Protein 1QB2 (pdb70)

GO terms:
  GO:0005737 cytoplasm (C, IDA)
  GO:0008312 7S RNA binding (F, IDA)
  GO:0043021 ribonucleoprotein complex binding (F, IDA)
  GO:0006614 SRP-dependent cotranslational protein targeting to membrane (P, IC)
  GO:0003924 GTPase activity (F, IMP)
  GO:0030851 granulocyte differentiation (P, IMP)
  GO:0005515 protein binding (F, IPI)
  GO:0005829 cytosol (C, TAS)
  GO:0005525 GTP binding (F, IDA)
  GO:0005634 nucleus (C, IDA)
  GO:0003924 GTPase activity (F, IDA)
  GO:0030942 endoplasmic reticulum signal peptide binding (F, IDA)
  GO:0005786 signal recognition particle, endoplasmic reticulum targeting (C, IDA)
  GO:0019003 GDP binding (F, IDA)
  GO:0005737 cytoplasm (C, EXP)
  GO:0005783 endoplasmic reticulum (C, EXP)
  GO:0016607 nuclear speck (C, EXP)
  GO:0003723 RNA binding (F, HDA)
  GO:0045047 protein targeting to ER (P, IMP)

B-factor: mean 46.86, std 16.89, range [9.0, 100.0]

Nearest PDB structures (foldseek):
  1qb2-assembly1_B  TM=9.469E-01  e=2.884E-14  Homo sapiens
  1mfq-assembly1_C  TM=8.448E-01  e=6.958E-12  Homo sapiens
  1ry1-assembly1_W  TM=6.651E-01  e=7.359E-12  Canis lupus familiaris
  3jan-assembly1_z  TM=6.331E-01  e=1.892E-10  Oryctolagus cuniculus
  2j37-assembly1_W  TM=6.684E-01  e=2.503E-10  Canis sp.

Structure (mmCIF, N/CA/C/O backbone):
data_1QB2
#
_entry.id   1QB2
#
_cell.length_a   28.91
_cell.length_b   61.34
_cell.length_c   129.22
_cell.angle_alpha   90
_cell.angle_beta   90
_cell.angle_gamma   90
#
_symmetry.space_group_name_H-M   'P 21 21 21'
#
loop_
_entity.id
_entity.type
_entity.pdbx_description
1 polymer 'HUMAN SIGNAL RECOGNITION PARTICLE 54 KD PROTEIN'
2 water water
#
loop_
_atom_site.group_PDB
_atom_site.id
_atom_site.type_symbol
_atom_site.label_atom_id
_atom_site.label_alt_id
_atom_site.label_comp_id
_atom_site.label_asym_id
_atom_site.label_entity_id
_atom_site.label_seq_id
_atom_site.pdbx_PDB_ins_code
_atom_site.Cartn_x
_atom_site.Cartn_y
_atom_site.Cartn_z
_atom_site.occupancy
_atom_site.B_iso_or_equiv
_atom_site.auth_seq_id
_atom_site.auth_comp_id
_atom_site.auth_asym_id
_atom_site.auth_atom_id
_atom_site.pdbx_PDB_model_num
ATOM 1 N N . GLN A 1 1 ? 4.430 42.679 52.807 1.00 68.99 326 GLN A N 1
ATOM 2 C CA . GLN A 1 1 ? 4.440 41.501 53.722 1.00 71.19 326 GLN A CA 1
ATOM 3 C C . GLN A 1 1 ? 4.435 40.182 52.956 1.00 64.81 326 GLN A C 1
ATOM 4 O O . GLN A 1 1 ? 3.484 39.887 52.229 1.00 63.59 326 GLN A O 1
ATOM 10 N N . PHE A 1 2 ? 5.485 39.385 53.153 1.00 60.49 327 PHE A N 1
ATOM 11 C CA . PHE A 1 2 ? 5.636 38.089 52.487 1.00 54.08 327 PHE A CA 1
ATOM 12 C C . PHE A 1 2 ? 5.456 36.933 53.479 1.00 50.05 327 PHE A C 1
ATOM 13 O O . PHE A 1 2 ? 6.343 36.645 54.279 1.00 49.09 327 PHE A O 1
ATOM 21 N N . THR A 1 3 ? 4.308 36.267 53.408 1.00 46.57 328 THR A N 1
ATOM 22 C CA . THR A 1 3 ? 4.005 35.150 54.299 1.00 39.66 328 THR A CA 1
ATOM 23 C C . THR A 1 3 ? 4.520 33.825 53.736 1.00 39.29 328 THR A C 1
ATOM 24 O O . THR A 1 3 ? 5.131 33.790 52.662 1.00 37.32 328 THR A O 1
ATOM 28 N N . LEU A 1 4 ? 4.307 32.740 54.478 1.00 32.50 329 LEU A N 1
ATOM 29 C CA . LEU A 1 4 ? 4.748 31.422 54.033 1.00 32.70 329 LEU A CA 1
ATOM 30 C C . LEU A 1 4 ? 3.781 30.877 52.991 1.00 33.72 329 LEU A C 1
ATOM 31 O O . LEU A 1 4 ? 4.155 30.031 52.177 1.00 36.21 329 LEU A O 1
ATOM 36 N N . ARG A 1 5 ? 2.531 31.337 53.047 1.00 32.45 330 ARG A N 1
ATOM 37 C CA . ARG A 1 5 ? 1.520 30.927 52.081 1.00 36.15 330 ARG A CA 1
ATOM 38 C C . ARG A 1 5 ? 1.862 31.638 50.768 1.00 36.04 330 ARG A C 1
ATOM 39 O O . ARG A 1 5 ? 1.716 31.069 49.689 1.00 36.38 330 ARG A O 1
ATOM 47 N N . ASP A 1 6 ? 2.339 32.877 50.882 1.00 34.13 331 ASP A N 1
ATOM 48 C CA . ASP A 1 6 ? 2.753 33.671 49.732 1.00 36.87 331 ASP A CA 1
ATOM 49 C C . ASP A 1 6 ? 3.906 32.975 49.025 1.00 39.22 331 ASP A C 1
ATOM 50 O O . ASP A 1 6 ? 3.988 32.998 47.794 1.00 45.00 331 ASP A O 1
ATOM 55 N N . MET A 1 7 ? 4.823 32.411 49.808 1.00 33.26 332 MET A N 1
ATOM 56 C CA . MET A 1 7 ? 5.950 31.702 49.241 1.00 30.93 332 MET A CA 1
ATOM 57 C C . MET A 1 7 ? 5.448 30.418 48.596 1.00 35.48 332 MET A C 1
ATOM 58 O O . MET A 1 7 ? 5.937 30.014 47.543 1.00 38.76 332 MET A O 1
ATOM 63 N N . TYR A 1 8 ? 4.449 29.795 49.216 1.00 35.62 333 TYR A N 1
ATOM 64 C CA . TYR A 1 8 ? 3.867 28.553 48.702 1.00 34.12 333 TYR A CA 1
ATOM 65 C C . TYR A 1 8 ? 3.288 28.802 47.308 1.00 35.90 333 TYR A C 1
ATOM 66 O O . TYR A 1 8 ? 3.509 28.016 46.381 1.00 30.24 333 TYR A O 1
ATOM 75 N N . GLU A 1 9 ? 2.554 29.907 47.188 1.00 32.22 334 GLU A N 1
ATOM 76 C CA . GLU A 1 9 ? 1.902 30.311 45.947 1.00 38.09 334 GLU A CA 1
ATOM 77 C C . GLU A 1 9 ? 2.878 30.657 44.829 1.00 38.38 334 GLU A C 1
ATOM 78 O O . GLU A 1 9 ? 2.661 30.278 43.679 1.00 36.45 334 GLU A O 1
ATOM 84 N N . GLN A 1 10 ? 3.954 31.362 45.168 1.00 38.62 335 GLN A N 1
ATOM 85 C CA . GLN A 1 10 ? 4.968 31.711 44.185 1.00 37.43 335 GLN A CA 1
ATOM 86 C C . GLN A 1 10 ? 5.597 30.431 43.648 1.00 39.13 335 GLN A C 1
ATOM 87 O O . GLN A 1 10 ? 5.891 30.329 42.454 1.00 42.24 335 GLN A O 1
ATOM 93 N N . PHE A 1 11 ? 5.780 29.447 44.527 1.00 35.01 336 PHE A N 1
ATOM 94 C CA . PHE A 1 11 ? 6.355 28.171 44.116 1.00 34.68 336 PHE A CA 1
ATOM 95 C C . PHE A 1 11 ? 5.425 27.452 43.138 1.00 38.42 336 PHE A C 1
ATOM 96 O O . PHE A 1 11 ? 5.891 26.773 42.223 1.00 40.90 336 PHE A O 1
ATOM 104 N N . GLN A 1 12 ? 4.116 27.604 43.326 1.00 37.11 337 GLN A N 1
ATOM 105 C CA . GLN A 1 12 ? 3.151 26.967 42.436 1.00 37.91 337 GLN A CA 1
ATOM 106 C C . GLN A 1 12 ? 3.233 27.576 41.046 1.00 36.97 337 GLN A C 1
ATOM 107 O O . GLN A 1 12 ? 3.267 26.848 40.058 1.00 36.61 337 GLN A O 1
ATOM 113 N N . ASN A 1 13 ? 3.293 28.906 40.988 1.00 33.98 338 ASN A N 1
ATOM 114 C CA . ASN A 1 13 ? 3.375 29.647 39.728 1.00 36.73 338 ASN A CA 1
ATOM 115 C C . ASN A 1 13 ? 4.663 29.385 38.965 1.00 39.64 338 ASN A C 1
ATOM 116 O O . ASN A 1 13 ? 4.663 29.344 37.735 1.00 41.77 338 ASN A O 1
ATOM 121 N N . ILE A 1 14 ? 5.759 29.220 39.696 1.00 37.30 339 ILE A N 1
ATOM 122 C CA . ILE A 1 14 ? 7.052 28.948 39.084 1.00 34.93 339 ILE A CA 1
ATOM 123 C C . ILE A 1 14 ? 7.098 27.534 38.485 1.00 38.60 339 ILE A C 1
ATOM 124 O O . ILE A 1 14 ? 7.637 27.334 37.395 1.00 39.44 339 ILE A O 1
ATOM 129 N N . MET A 1 15 ? 6.506 26.566 39.179 1.00 34.55 340 MET A N 1
ATOM 130 C CA . MET A 1 15 ? 6.473 25.187 38.697 1.00 39.52 340 MET A CA 1
ATOM 131 C C . MET A 1 15 ? 5.589 25.080 37.464 1.00 40.94 340 MET A C 1
ATOM 132 O O . MET A 1 15 ? 5.922 24.383 36.508 1.00 42.19 340 MET A O 1
ATOM 137 N N . LYS A 1 16 ? 4.455 25.776 37.513 1.00 45.82 341 LYS A N 1
ATOM 138 C CA . LYS A 1 16 ? 3.465 25.795 36.437 1.00 48.14 341 LYS A CA 1
ATOM 139 C C . LYS A 1 16 ? 4.046 26.294 35.112 1.00 47.26 341 LYS A C 1
ATOM 140 O O . LYS A 1 16 ? 3.824 25.690 34.063 1.00 50.69 341 LYS A O 1
ATOM 146 N N . MET A 1 17 ? 4.801 27.388 35.175 1.00 43.94 342 MET A N 1
ATOM 147 C CA . MET A 1 17 ? 5.409 27.977 33.988 1.00 43.85 342 MET A CA 1
ATOM 148 C C . MET A 1 17 ? 6.686 27.268 33.548 1.00 45.60 342 MET A C 1
ATOM 149 O O . MET A 1 17 ? 7.309 27.650 32.558 1.00 45.86 342 MET A O 1
ATOM 154 N N . GLY A 1 18 ? 7.057 26.220 34.279 1.00 47.24 343 GLY A N 1
ATOM 155 C CA . GLY A 1 18 ? 8.251 25.458 33.956 1.00 46.22 343 GLY A CA 1
ATOM 156 C C . GLY A 1 18 ? 8.238 24.811 32.578 1.00 48.90 343 GLY A C 1
ATOM 157 O O . GLY A 1 18 ? 9.130 25.096 31.776 1.00 48.37 343 GLY A O 1
ATOM 158 N N . PRO A 1 19 ? 7.250 23.941 32.270 1.00 48.60 344 PRO A N 1
ATOM 159 C CA . PRO A 1 19 ? 7.139 23.260 30.972 1.00 48.66 344 PRO A CA 1
ATOM 160 C C . PRO A 1 19 ? 7.184 24.268 29.823 1.00 49.74 344 PRO A C 1
ATOM 161 O O . PRO A 1 19 ? 7.920 24.098 28.849 1.00 51.40 344 PRO A O 1
ATOM 165 N N . PHE A 1 20 ? 6.404 25.331 29.980 1.00 46.57 345 PHE A N 1
ATOM 166 C CA . PHE A 1 20 ? 6.315 26.402 29.008 1.00 43.23 345 PHE A CA 1
ATOM 167 C C . PHE A 1 20 ? 7.677 27.044 28.760 1.00 44.51 345 PHE A C 1
ATOM 168 O O . PHE A 1 20 ? 8.107 27.178 27.616 1.00 44.43 345 PHE A O 1
ATOM 176 N N . SER A 1 21 ? 8.350 27.441 29.836 1.00 39.53 346 SER A N 1
ATOM 177 C CA . SER A 1 21 ? 9.662 28.073 29.732 1.00 46.64 346 SER A CA 1
ATOM 178 C C . SER A 1 21 ? 10.692 27.164 29.076 1.00 46.87 346 SER A C 1
ATOM 179 O O . SER A 1 21 ? 11.608 27.642 28.404 1.00 48.57 346 SER A O 1
ATOM 182 N N . GLN A 1 22 ? 10.548 25.858 29.286 1.00 45.95 347 GLN A N 1
ATOM 183 C CA . GLN A 1 22 ? 11.485 24.893 28.722 1.00 51.30 347 GLN A CA 1
ATOM 184 C C . GLN A 1 22 ? 11.329 24.820 27.206 1.00 52.44 347 GLN A C 1
ATOM 185 O O . GLN A 1 22 ? 12.321 24.753 26.473 1.00 54.89 347 GLN A O 1
ATOM 191 N N . ILE A 1 23 ? 10.081 24.875 26.744 1.00 48.42 348 ILE A N 1
ATOM 192 C CA . ILE A 1 23 ? 9.789 24.839 25.319 1.00 45.28 348 ILE A CA 1
ATOM 193 C C . ILE A 1 23 ? 10.399 26.058 24.625 1.00 44.29 348 ILE A C 1
ATOM 194 O O . ILE A 1 23 ? 11.079 25.923 23.611 1.00 47.07 348 ILE A O 1
ATOM 199 N N . LEU A 1 24 ? 10.180 27.236 25.203 1.00 41.33 349 LEU A N 1
ATOM 200 C CA . LEU A 1 24 ? 10.693 28.485 24.650 1.00 43.25 349 LEU A CA 1
ATOM 201 C C . LEU A 1 24 ? 12.186 28.465 24.383 1.00 47.75 349 LEU A C 1
ATOM 202 O O . LEU A 1 24 ? 12.644 29.001 23.376 1.00 51.37 349 LEU A O 1
ATOM 207 N N . GLY A 1 25 ? 12.942 27.872 25.303 1.00 49.63 350 GLY A N 1
ATOM 208 C CA . GLY A 1 25 ? 14.382 27.798 25.149 1.00 49.09 350 GLY A CA 1
ATOM 209 C C . GLY A 1 25 ? 14.794 26.939 23.970 1.00 51.31 350 GLY A C 1
ATOM 210 O O . GLY A 1 25 ? 15.877 27.128 23.419 1.00 52.00 350 GLY A O 1
ATOM 211 N N . MET A 1 26 ? 13.933 25.991 23.594 1.00 53.25 351 MET A N 1
ATOM 212 C CA . MET A 1 26 ? 14.185 25.087 22.466 1.00 54.42 351 MET A CA 1
ATOM 213 C C . MET A 1 26 ? 14.003 25.777 21.107 1.00 53.41 351 MET A C 1
ATOM 214 O O . MET A 1 26 ? 14.590 25.366 20.100 1.00 53.07 351 MET A O 1
ATOM 219 N N . ILE A 1 27 ? 13.197 26.835 21.105 1.00 52.65 352 ILE A N 1
ATOM 220 C CA . ILE A 1 27 ? 12.904 27.608 19.904 1.00 49.89 352 ILE A CA 1
ATOM 221 C C . ILE A 1 27 ? 13.963 28.675 19.648 1.00 49.64 352 ILE A C 1
ATOM 222 O O . ILE A 1 27 ? 14.358 29.413 20.558 1.00 43.27 352 ILE A O 1
ATOM 227 N N . PRO A 1 28 ? 14.444 28.758 18.396 1.00 53.32 353 PRO A N 1
ATOM 228 C CA . PRO A 1 28 ? 15.461 29.724 17.968 1.00 55.90 353 PRO A CA 1
ATOM 229 C C . PRO A 1 28 ? 15.063 31.184 18.236 1.00 57.07 353 PRO A C 1
ATOM 230 O O . PRO A 1 28 ? 13.882 31.545 18.162 1.00 53.77 353 PRO A O 1
ATOM 234 N N . GLY A 1 29 ? 16.059 32.002 18.576 1.00 57.80 354 GLY A N 1
ATOM 235 C CA . GLY A 1 29 ? 15.826 33.412 18.845 1.00 58.20 354 GLY A CA 1
ATOM 236 C C . GLY A 1 29 ? 15.355 33.755 20.249 1.00 61.05 354 GLY A C 1
ATOM 237 O O . GLY A 1 29 ? 15.118 34.925 20.552 1.00 59.30 354 GLY A O 1
ATOM 238 N N . PHE A 1 30 ? 15.225 32.746 21.108 1.00 62.84 355 PHE A N 1
ATOM 239 C CA . PHE A 1 30 ? 14.771 32.967 22.477 1.00 62.37 355 PHE A CA 1
ATOM 240 C C . PHE A 1 30 ? 15.868 32.963 23.531 1.00 65.95 355 PHE A C 1
ATOM 241 O O . PHE A 1 30 ? 15.757 33.632 24.563 1.00 69.16 355 PHE A O 1
ATOM 249 N N . GLY A 1 31 ? 16.939 32.233 23.256 1.00 64.39 356 GLY A N 1
ATOM 250 C CA . GLY A 1 31 ? 18.024 32.146 24.206 1.00 63.88 356 GLY A CA 1
ATOM 251 C C . GLY A 1 31 ? 18.082 30.719 24.697 1.00 66.31 356 GLY A C 1
ATOM 252 O O . GLY A 1 31 ? 17.057 30.122 25.036 1.00 66.05 356 GLY A O 1
ATOM 253 N N . THR A 1 32 ? 19.286 30.161 24.686 1.00 70.32 357 THR A N 1
ATOM 254 C CA . THR A 1 32 ? 19.526 28.789 25.120 1.00 72.33 357 THR A CA 1
ATOM 255 C C . THR A 1 32 ? 19.217 28.615 26.609 1.00 72.14 357 THR A C 1
ATOM 256 O O . THR A 1 32 ? 18.708 27.576 27.037 1.00 70.14 357 THR A O 1
ATOM 260 N N . ASP A 1 33 ? 19.526 29.654 27.382 1.00 72.74 358 ASP A N 1
ATOM 261 C CA . ASP A 1 33 ? 19.300 29.671 28.822 1.00 68.71 358 ASP A CA 1
ATOM 262 C C . ASP A 1 33 ? 18.119 30.571 29.162 1.00 64.03 358 ASP A C 1
ATOM 263 O O . ASP A 1 33 ? 18.169 31.332 30.128 1.00 64.91 358 ASP A O 1
ATOM 268 N N . PHE A 1 34 ? 17.060 30.495 28.362 1.00 58.78 359 PHE A N 1
ATOM 269 C CA . PHE A 1 34 ? 15.884 31.319 28.599 1.00 54.42 359 PHE A CA 1
ATOM 270 C C . PHE A 1 34 ? 15.255 31.086 29.979 1.00 54.20 359 PHE A C 1
ATOM 271 O O . PHE A 1 34 ? 14.894 29.958 30.336 1.00 50.50 359 PHE A O 1
ATOM 279 N N . MET A 1 35 ? 15.127 32.178 30.730 1.00 55.21 360 MET A N 1
ATOM 280 C CA . MET A 1 35 ? 14.549 32.189 32.075 1.00 57.56 360 MET A CA 1
ATOM 281 C C . MET A 1 35 ? 15.269 31.340 33.106 1.00 56.62 360 MET A C 1
ATOM 282 O O . MET A 1 35 ? 14.670 30.909 34.091 1.00 62.27 360 MET A O 1
ATOM 287 N N . SER A 1 36 ? 16.555 31.103 32.877 1.00 57.60 361 SER A N 1
ATOM 288 C CA . SER A 1 36 ? 17.356 30.317 33.802 1.00 56.53 361 SER A CA 1
ATOM 289 C C . SER A 1 36 ? 18.138 31.280 34.687 1.00 53.57 361 SER A C 1
ATOM 290 O O . SER A 1 36 ? 18.216 32.476 34.391 1.00 49.19 361 SER A O 1
ATOM 293 N N . LYS A 1 37 ? 18.715 30.748 35.762 1.00 54.36 362 LYS A N 1
ATOM 294 C CA . LYS A 1 37 ? 19.486 31.536 36.724 1.00 58.54 362 LYS A CA 1
ATOM 295 C C . LYS A 1 37 ? 20.467 32.486 36.040 1.00 56.06 362 LYS A C 1
ATOM 296 O O . LYS A 1 37 ? 21.225 32.089 35.147 1.00 47.20 362 LYS A O 1
ATOM 302 N N . GLY A 1 38 ? 20.395 33.756 36.434 1.00 55.45 363 GLY A N 1
ATOM 303 C CA . GLY A 1 38 ? 21.255 34.771 35.858 1.00 59.90 363 GLY A CA 1
ATOM 304 C C . GLY A 1 38 ? 20.632 35.416 34.634 1.00 65.16 363 GLY A C 1
ATOM 305 O O . GLY A 1 38 ? 20.821 36.611 34.404 1.00 67.22 363 GLY A O 1
ATOM 306 N N . ASN A 1 39 ? 19.876 34.633 33.859 1.00 63.64 364 ASN A N 1
ATOM 307 C CA . ASN A 1 39 ? 19.230 35.125 32.642 1.00 61.30 364 ASN A CA 1
ATOM 308 C C . ASN A 1 39 ? 17.772 35.537 32.760 1.00 59.86 364 ASN A C 1
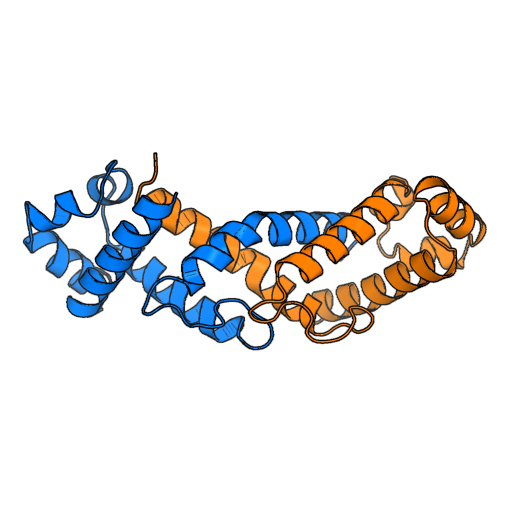ATOM 309 O O . ASN A 1 39 ? 17.076 35.629 31.752 1.00 61.50 364 ASN A O 1
ATOM 314 N N . GLU A 1 40 ? 17.315 35.830 33.971 1.00 58.57 365 GLU A N 1
ATOM 315 C CA . GLU A 1 40 ? 15.925 36.224 34.150 1.00 59.27 365 GLU A CA 1
ATOM 316 C C . GLU A 1 40 ? 15.587 37.587 33.547 1.00 59.12 365 GLU A C 1
ATOM 317 O O . GLU A 1 40 ? 14.584 37.718 32.846 1.00 57.05 365 GLU A O 1
ATOM 323 N N . GLN A 1 41 ? 16.442 38.583 33.778 1.00 56.54 366 GLN A N 1
ATOM 324 C CA . GLN A 1 41 ? 16.192 39.937 33.283 1.00 56.13 366 GLN A CA 1
ATOM 325 C C . GLN A 1 41 ? 16.154 40.083 31.765 1.00 54.14 366 GLN A C 1
ATOM 326 O O . GLN A 1 41 ? 15.202 40.632 31.215 1.00 52.37 366 GLN A O 1
ATOM 332 N N . GLU A 1 42 ? 17.194 39.594 31.098 1.00 51.66 367 GLU A N 1
ATOM 333 C CA . GLU A 1 42 ? 17.287 39.639 29.641 1.00 47.80 367 GLU A CA 1
ATOM 334 C C . GLU A 1 42 ? 16.111 38.906 29.005 1.00 42.36 367 GLU A C 1
ATOM 335 O O . GLU A 1 42 ? 15.532 39.377 28.035 1.00 39.40 367 GLU A O 1
ATOM 341 N N . SER A 1 43 ? 15.748 37.762 29.574 1.00 41.31 368 SER A N 1
ATOM 342 C CA . SER A 1 43 ? 14.627 36.979 29.069 1.00 40.92 368 SER A CA 1
ATOM 343 C C . SER A 1 43 ? 13.308 37.750 29.159 1.00 42.76 368 SER A C 1
ATOM 344 O O . SER A 1 43 ? 12.412 37.539 28.343 1.00 42.50 368 SER A O 1
ATOM 347 N N . MET A 1 44 ? 13.187 38.636 30.147 1.00 43.44 369 MET A N 1
ATOM 348 C CA . MET A 1 44 ? 11.969 39.429 30.311 1.00 43.44 369 MET A CA 1
ATOM 349 C C . MET A 1 44 ? 11.901 40.569 29.296 1.00 41.08 369 MET A C 1
ATOM 350 O O . MET A 1 44 ? 10.824 40.891 28.790 1.00 38.60 369 MET A O 1
ATOM 355 N N . ALA A 1 45 ? 13.049 41.170 28.991 1.00 39.40 370 ALA A N 1
ATOM 356 C CA . ALA A 1 45 ? 13.116 42.253 28.010 1.00 37.50 370 ALA A CA 1
ATOM 357 C C . ALA A 1 45 ? 12.666 41.691 26.660 1.00 35.85 370 ALA A C 1
ATOM 358 O O . ALA A 1 45 ? 11.924 42.339 25.921 1.00 34.63 370 ALA A O 1
ATOM 360 N N . ARG A 1 46 ? 13.103 40.462 26.384 1.00 38.57 371 ARG A N 1
ATOM 361 C CA . ARG A 1 46 ? 12.773 39.721 25.166 1.00 41.78 371 ARG A CA 1
ATOM 362 C C . ARG A 1 46 ? 11.255 39.663 25.025 1.00 41.64 371 ARG A C 1
ATOM 363 O O . ARG A 1 46 ? 10.686 40.177 24.053 1.00 43.35 371 ARG A O 1
ATOM 371 N N . LEU A 1 47 ? 10.616 39.060 26.028 1.00 36.73 372 LEU A N 1
ATOM 372 C CA . LEU A 1 47 ? 9.168 38.892 26.070 1.00 29.05 372 LEU A CA 1
ATOM 373 C C . LEU A 1 47 ? 8.419 40.206 26.004 1.00 28.12 372 LEU A C 1
ATOM 374 O O . LEU A 1 47 ? 7.382 40.292 25.356 1.00 30.13 372 LEU A O 1
ATOM 379 N N . LYS A 1 48 ? 8.948 41.231 26.666 1.00 26.39 373 LYS A N 1
ATOM 380 C CA . LYS A 1 48 ? 8.294 42.528 26.662 1.00 29.68 373 LYS A CA 1
ATOM 381 C C . LYS A 1 48 ? 8.236 43.106 25.243 1.00 32.82 373 LYS A C 1
ATOM 382 O O . LYS A 1 48 ? 7.250 43.739 24.866 1.00 29.43 373 LYS A O 1
ATOM 388 N N . LYS A 1 49 ? 9.307 42.895 24.475 1.00 36.58 374 LYS A N 1
ATOM 389 C CA . LYS A 1 49 ? 9.381 43.383 23.105 1.00 35.31 374 LYS A CA 1
ATOM 390 C C . LYS A 1 49 ? 8.351 42.654 22.258 1.00 29.64 374 LYS A C 1
ATOM 391 O O . LYS A 1 49 ? 7.657 43.273 21.454 1.00 36.79 374 LYS A O 1
ATOM 397 N N . LEU A 1 50 ? 8.238 41.343 22.455 1.00 21.57 375 LEU A N 1
ATOM 398 C CA . LEU A 1 50 ? 7.264 40.550 21.718 1.00 21.99 375 LEU A CA 1
ATOM 399 C C . LEU A 1 50 ? 5.829 40.926 22.084 1.00 26.91 375 LEU A C 1
ATOM 400 O O . LEU A 1 50 ? 4.940 40.845 21.247 1.00 24.83 375 LEU A O 1
ATOM 405 N N . MET A 1 51 ? 5.610 41.340 23.333 1.00 26.05 376 MET A N 1
ATOM 406 C CA . MET A 1 51 ? 4.278 41.724 23.798 1.00 24.06 376 MET A CA 1
ATOM 407 C C . MET A 1 51 ? 3.868 43.064 23.219 1.00 17.66 376 MET A C 1
ATOM 408 O O . MET A 1 51 ? 2.702 43.270 22.894 1.00 19.32 376 MET A O 1
ATOM 413 N N . THR A 1 52 ? 4.819 43.987 23.110 1.00 17.73 377 THR A N 1
ATOM 414 C CA . THR A 1 52 ? 4.523 45.298 22.540 1.00 29.20 377 THR A CA 1
ATOM 415 C C . THR A 1 52 ? 4.169 45.143 21.053 1.00 30.12 377 THR A C 1
ATOM 416 O O . THR A 1 52 ? 3.409 45.934 20.505 1.00 34.44 377 THR A O 1
ATOM 420 N N . ILE A 1 53 ? 4.742 44.133 20.405 1.00 26.39 378 ILE A N 1
ATOM 421 C CA . ILE A 1 53 ? 4.445 43.860 19.006 1.00 27.52 378 ILE A CA 1
ATOM 422 C C . ILE A 1 53 ? 3.012 43.318 18.957 1.00 26.43 378 ILE A C 1
ATOM 423 O O . ILE A 1 53 ? 2.168 43.831 18.217 1.00 26.12 378 ILE A O 1
ATOM 428 N N . MET A 1 54 ? 2.726 42.321 19.794 1.00 24.96 379 MET A N 1
ATOM 429 C CA . MET A 1 54 ? 1.398 41.713 19.860 1.00 22.62 379 MET A CA 1
ATOM 430 C C . MET A 1 54 ? 0.310 42.710 20.281 1.00 21.35 379 MET A C 1
ATOM 431 O O . MET A 1 54 ? -0.874 42.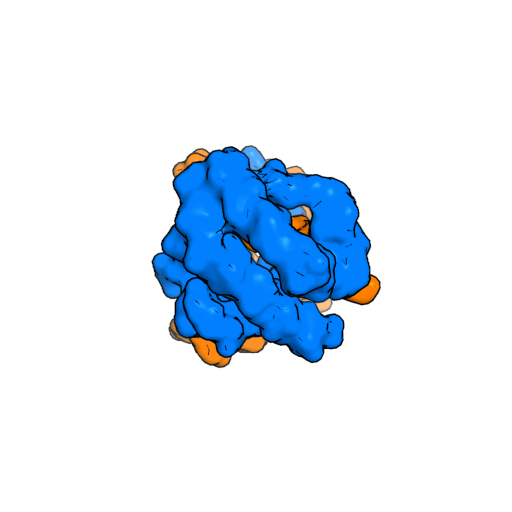451 20.092 1.00 28.84 379 MET A O 1
ATOM 436 N N . ASP A 1 55 ? 0.713 43.845 20.852 1.00 23.42 380 ASP A N 1
ATOM 437 C CA . ASP A 1 55 ? -0.226 44.896 21.261 1.00 28.82 380 ASP A CA 1
ATOM 438 C C . ASP A 1 55 ? -0.799 45.641 20.053 1.00 30.88 380 ASP A C 1
ATOM 439 O O . ASP A 1 55 ? -1.751 46.410 20.195 1.00 30.53 380 ASP A O 1
ATOM 444 N N . SER A 1 56 ? -0.177 45.474 18.886 1.00 32.44 381 SER A N 1
ATOM 445 C CA . SER A 1 56 ? -0.654 46.136 17.672 1.00 30.26 381 SER A CA 1
ATOM 446 C C . SER A 1 56 ? -1.454 45.225 16.751 1.00 26.38 381 SER A C 1
ATOM 447 O O . SER A 1 56 ? -1.894 45.647 15.685 1.00 29.54 381 SER A O 1
ATOM 450 N N . MET A 1 57 ? -1.624 43.972 17.159 1.00 24.80 382 MET A N 1
ATOM 451 C CA . MET A 1 57 ? -2.413 43.015 16.391 1.00 24.07 382 MET A CA 1
ATOM 452 C C . MET A 1 57 ? -3.867 43.236 16.769 1.00 28.06 382 MET A C 1
ATOM 453 O O . MET A 1 57 ? -4.150 43.832 17.801 1.00 36.25 382 MET A O 1
ATOM 458 N N . ASN A 1 58 ? -4.795 42.827 15.915 1.00 28.41 383 ASN A N 1
ATOM 459 C CA . ASN A 1 58 ? -6.197 42.983 16.257 1.00 25.74 383 ASN A CA 1
ATOM 460 C C . ASN A 1 58 ? -6.725 41.664 16.771 1.00 25.27 383 ASN A C 1
ATOM 461 O O . ASN A 1 58 ? -6.010 40.659 16.764 1.00 25.20 383 ASN A O 1
ATOM 466 N N . ASP A 1 59 ? -7.980 41.658 17.206 1.00 29.32 384 ASP A N 1
ATOM 467 C CA . ASP A 1 59 ? -8.566 40.453 17.771 1.00 32.37 384 ASP A CA 1
ATOM 468 C C . ASP A 1 59 ? -8.606 39.256 16.840 1.00 35.22 384 ASP A C 1
ATOM 469 O O . ASP A 1 59 ? -8.447 38.123 17.293 1.00 35.12 384 ASP A O 1
ATOM 474 N N . GLN A 1 60 ? -8.760 39.506 15.540 1.00 40.85 385 GLN A N 1
ATOM 475 C CA . GLN A 1 60 ? -8.815 38.432 14.540 1.00 37.69 385 GLN A CA 1
ATOM 476 C C . GLN A 1 60 ? -7.513 37.640 14.496 1.00 33.74 385 GLN A C 1
ATOM 477 O O . GLN A 1 60 ? -7.521 36.406 14.471 1.00 38.72 385 GLN A O 1
ATOM 483 N N . GLU A 1 61 ? -6.399 38.366 14.495 1.00 31.91 386 GLU A N 1
ATOM 484 C CA . GLU A 1 61 ? -5.065 37.769 14.471 1.00 33.36 386 GLU A CA 1
ATOM 485 C C . GLU A 1 61 ? -4.724 37.079 15.804 1.00 31.08 386 GLU A C 1
ATOM 486 O O . GLU A 1 61 ? -4.189 35.967 15.828 1.00 30.08 386 GLU A O 1
ATOM 492 N N . LEU A 1 62 ? -5.080 37.731 16.908 1.00 36.25 387 LEU A N 1
ATOM 493 C CA . LEU A 1 62 ? -4.824 37.199 18.251 1.00 29.47 387 LEU A CA 1
ATOM 494 C C . LEU A 1 62 ? -5.655 35.966 18.578 1.00 24.80 387 LEU A C 1
ATOM 495 O O . LEU A 1 62 ? -5.129 34.996 19.120 1.00 26.78 387 LEU A O 1
ATOM 500 N N . ASP A 1 63 ? -6.931 35.981 18.182 1.00 30.73 388 ASP A N 1
ATOM 501 C CA . ASP A 1 63 ? -7.852 34.873 18.458 1.00 30.52 388 ASP A CA 1
ATOM 502 C C . ASP A 1 63 ? -7.940 33.758 17.428 1.00 38.03 388 ASP A C 1
ATOM 503 O O . ASP A 1 63 ? -8.543 32.724 17.704 1.00 43.25 388 ASP A O 1
ATOM 508 N N . SER A 1 64 ? -7.375 33.961 16.240 1.00 37.98 389 SER A N 1
ATOM 509 C CA . SER A 1 64 ? -7.410 32.929 15.206 1.00 41.14 389 SER A CA 1
ATOM 510 C C . SER A 1 64 ? -6.724 31.642 15.666 1.00 43.06 389 SER A C 1
ATOM 511 O O . SER A 1 64 ? -5.667 31.689 16.293 1.00 43.64 389 SER A O 1
ATOM 514 N N . THR A 1 65 ? -7.314 30.496 15.318 1.00 49.95 390 THR A N 1
ATOM 515 C CA . THR A 1 65 ? -6.775 29.183 15.696 1.00 51.16 390 THR A CA 1
ATOM 516 C C . THR A 1 65 ? -5.313 29.044 15.269 1.00 52.58 390 THR A C 1
ATOM 517 O O . THR A 1 65 ? -4.506 28.422 15.965 1.00 52.58 390 THR A O 1
ATOM 521 N N . ASP A 1 66 ? -4.998 29.620 14.109 1.00 58.19 391 ASP A N 1
ATOM 522 C CA . ASP A 1 66 ? -3.642 29.631 13.559 1.00 58.21 391 ASP A CA 1
ATOM 523 C C . ASP A 1 66 ? -3.361 31.054 13.065 1.00 55.90 391 ASP A C 1
ATOM 524 O O . ASP A 1 66 ? -3.640 31.396 11.910 1.00 55.33 391 ASP A O 1
ATOM 529 N N . GLY A 1 67 ? -2.808 31.873 13.960 1.00 48.81 392 GLY A N 1
ATOM 530 C CA . GLY A 1 67 ? -2.509 33.264 13.652 1.00 46.18 392 GLY A CA 1
ATOM 531 C C . GLY A 1 67 ? -1.467 33.528 12.580 1.00 42.16 392 GLY A C 1
ATOM 532 O O . GLY A 1 67 ? -1.314 34.663 12.136 1.00 37.72 392 GLY A O 1
ATOM 533 N N . ALA A 1 68 ? -0.737 32.491 12.183 1.00 42.43 393 ALA A N 1
ATOM 534 C CA . ALA A 1 68 ? 0.279 32.622 11.146 1.00 44.61 393 ALA A CA 1
ATOM 535 C C . ALA A 1 68 ? -0.377 32.797 9.766 1.00 44.89 393 ALA A C 1
ATOM 536 O O . ALA A 1 68 ? -0.049 33.728 9.024 1.00 46.82 393 ALA A O 1
ATOM 538 N N . LYS A 1 69 ? -1.344 31.932 9.460 1.00 44.46 394 LYS A N 1
ATOM 539 C CA . LYS A 1 69 ? -2.053 31.958 8.181 1.00 48.25 394 LYS A CA 1
ATOM 540 C C . LYS A 1 69 ? -2.876 33.206 7.891 1.00 43.36 394 LYS A C 1
ATOM 541 O O . LYS A 1 69 ? -3.255 33.442 6.750 1.00 47.81 394 LYS A O 1
ATOM 547 N N . VAL A 1 70 ? -3.176 33.991 8.917 1.00 36.97 395 VAL A N 1
ATOM 548 C CA . VAL A 1 70 ? -3.945 35.212 8.719 1.00 33.21 395 VAL A CA 1
ATOM 549 C C . VAL A 1 70 ? -3.046 36.248 8.034 1.00 38.94 395 VAL A C 1
ATOM 550 O O . VAL A 1 70 ? -3.484 36.998 7.146 1.00 33.76 395 VAL A O 1
ATOM 554 N N . PHE A 1 71 ? -1.778 36.255 8.445 1.00 36.75 396 PHE A N 1
ATOM 555 C CA . PHE A 1 71 ? -0.781 37.185 7.918 1.00 38.40 396 PHE A CA 1
ATOM 556 C C . PHE A 1 71 ? -0.258 36.828 6.516 1.00 34.68 396 PHE A C 1
ATOM 557 O O . PHE A 1 71 ? 0.123 37.714 5.756 1.00 31.64 396 PHE A O 1
ATOM 565 N N . SER A 1 72 ? -0.203 35.537 6.194 1.00 35.68 397 SER A N 1
ATOM 566 C CA . SER A 1 72 ? 0.263 35.100 4.883 1.00 38.96 397 SER A CA 1
ATOM 567 C C . SER A 1 72 ? -0.814 35.323 3.820 1.00 39.69 397 SER A C 1
ATOM 568 O O . SER A 1 72 ? -0.499 35.546 2.654 1.00 43.84 397 SER A O 1
ATOM 571 N N . LYS A 1 73 ? -2.079 35.291 4.240 1.00 40.46 398 LYS A N 1
ATOM 572 C CA . LYS A 1 73 ? -3.210 35.515 3.340 1.00 39.26 398 LYS A CA 1
ATOM 573 C C . LYS A 1 73 ? -3.374 36.991 3.024 1.00 39.66 398 LYS A C 1
ATOM 574 O O . LYS A 1 73 ? -3.933 37.348 1.990 1.00 48.34 398 LYS A O 1
ATOM 580 N N . GLN A 1 74 ? -2.886 37.843 3.918 1.00 37.49 399 GLN A N 1
ATOM 581 C CA . GLN A 1 74 ? -2.938 39.292 3.736 1.00 38.79 399 GLN A CA 1
ATOM 582 C C . GLN A 1 74 ? -1.649 39.839 4.343 1.00 41.64 399 GLN A C 1
ATOM 583 O O . GLN A 1 74 ? -1.644 40.315 5.479 1.00 46.04 399 GLN A O 1
ATOM 589 N N . PRO A 1 75 ? -0.526 39.741 3.605 1.00 38.87 400 PRO A N 1
ATOM 590 C CA . PRO A 1 75 ? 0.794 40.211 4.044 1.00 30.86 400 PRO A CA 1
ATOM 591 C C . PRO A 1 75 ? 0.872 41.673 4.456 1.00 25.62 400 PRO A C 1
ATOM 592 O O . PRO A 1 75 ? 1.853 42.100 5.073 1.00 26.26 400 PRO A O 1
ATOM 596 N N . GLY A 1 76 ? -0.159 42.437 4.119 1.00 22.00 401 GLY A N 1
ATOM 597 C CA . GLY A 1 76 ? -0.182 43.840 4.487 1.00 25.34 401 GLY A CA 1
ATOM 598 C C . GLY A 1 76 ? -0.287 43.999 5.994 1.00 32.56 401 GLY A C 1
ATOM 599 O O . GLY A 1 76 ? 0.114 45.025 6.553 1.00 33.24 401 GLY A O 1
ATOM 600 N N . ARG A 1 77 ? -0.837 42.976 6.648 1.00 30.61 402 ARG A N 1
ATOM 601 C CA . ARG A 1 77 ? -1.002 42.968 8.101 1.00 31.75 402 ARG A CA 1
ATOM 602 C C . ARG A 1 77 ? 0.350 43.052 8.811 1.00 30.56 402 ARG A C 1
ATOM 603 O O . ARG A 1 77 ? 0.471 43.722 9.833 1.00 32.49 402 ARG A O 1
ATOM 611 N N . ILE A 1 78 ? 1.362 42.395 8.244 1.00 29.21 403 ILE A N 1
ATOM 612 C CA . ILE A 1 78 ? 2.709 42.388 8.814 1.00 34.88 403 ILE A CA 1
ATOM 613 C C . ILE A 1 78 ? 3.316 43.785 8.909 1.00 35.49 403 ILE A C 1
ATOM 614 O O . ILE A 1 78 ? 3.914 44.146 9.928 1.00 42.97 403 ILE A O 1
ATOM 619 N N . GLN A 1 79 ? 3.149 44.576 7.858 1.00 25.68 404 GLN A N 1
ATOM 620 C CA . GLN A 1 79 ? 3.683 45.923 7.849 1.00 29.15 404 GLN A CA 1
ATOM 621 C C . GLN A 1 79 ? 2.875 46.831 8.778 1.00 28.66 404 GLN A C 1
ATOM 622 O O . GLN A 1 79 ? 3.392 47.832 9.276 1.00 31.39 404 GLN A O 1
ATOM 628 N N . ARG A 1 80 ? 1.606 46.485 8.998 1.00 28.93 405 ARG A N 1
ATOM 629 C CA . ARG A 1 80 ? 0.722 47.263 9.876 1.00 31.07 405 ARG A CA 1
ATOM 630 C C . ARG A 1 80 ? 1.143 47.097 11.341 1.00 22.36 405 ARG A C 1
ATOM 631 O O . ARG A 1 80 ? 1.240 48.071 12.077 1.00 23.81 405 ARG A O 1
ATOM 639 N N . VAL A 1 81 ? 1.357 45.851 11.748 1.00 22.89 406 VAL A N 1
ATOM 640 C CA . VAL A 1 81 ? 1.788 45.545 13.103 1.00 23.19 406 VAL A CA 1
ATOM 641 C C . VAL A 1 81 ? 3.119 46.259 13.354 1.00 29.15 406 VAL A C 1
ATOM 642 O O . VAL A 1 81 ? 3.262 46.999 14.332 1.00 33.33 406 VAL A O 1
ATOM 646 N N . ALA A 1 82 ? 4.050 46.104 12.416 1.00 31.62 407 ALA A N 1
ATOM 647 C CA . ALA A 1 82 ? 5.362 46.734 12.503 1.00 24.12 407 ALA A CA 1
ATOM 648 C C . ALA A 1 82 ? 5.294 48.250 12.635 1.00 25.13 407 ALA A C 1
ATOM 649 O O . ALA A 1 82 ? 6.101 48.833 13.351 1.00 32.62 407 ALA A O 1
ATOM 651 N N . ARG A 1 83 ? 4.364 48.896 11.930 1.00 21.46 408 ARG A N 1
ATOM 652 C CA . ARG A 1 83 ? 4.235 50.353 12.023 1.00 26.73 408 ARG A CA 1
ATOM 653 C C . ARG A 1 83 ? 3.599 50.763 13.350 1.00 31.92 408 ARG A C 1
ATOM 654 O O . ARG A 1 83 ? 3.986 51.769 13.952 1.00 33.86 408 ARG A O 1
ATOM 662 N N . GLY A 1 84 ? 2.613 49.983 13.787 1.00 28.32 409 GLY A N 1
ATOM 663 C CA . GLY A 1 84 ? 1.921 50.277 15.026 1.00 28.91 409 GLY A CA 1
ATOM 664 C C . GLY A 1 84 ? 2.797 50.096 16.244 1.00 30.37 409 GLY A C 1
ATOM 665 O O . GLY A 1 84 ? 2.752 50.909 17.162 1.00 37.54 409 GLY A O 1
ATOM 666 N N . SER A 1 85 ? 3.606 49.038 16.238 1.00 29.87 410 SER A N 1
ATOM 667 C CA . SER A 1 85 ? 4.503 48.729 17.345 1.00 28.36 410 SER A CA 1
ATOM 668 C C . SER A 1 85 ? 5.875 49.396 17.215 1.00 33.49 410 SER A C 1
ATOM 669 O O . SER A 1 85 ? 6.727 49.237 18.091 1.00 35.71 410 SER A O 1
ATOM 672 N N . GLY A 1 86 ? 6.075 50.141 16.125 1.00 35.39 411 GLY A N 1
ATOM 673 C CA . GLY A 1 86 ? 7.334 50.831 15.877 1.00 30.55 411 GLY A CA 1
ATOM 674 C C . GLY A 1 86 ? 8.535 49.915 15.723 1.00 27.26 411 GLY A C 1
ATOM 675 O O . GLY A 1 86 ? 9.659 50.289 16.031 1.00 33.03 411 GLY A O 1
ATOM 676 N N . VAL A 1 87 ? 8.306 48.712 15.226 1.00 28.36 412 VAL A N 1
ATOM 677 C CA . VAL A 1 87 ? 9.383 47.745 15.059 1.00 34.26 412 VAL A CA 1
ATOM 678 C C . VAL A 1 87 ? 9.513 47.355 13.567 1.00 35.87 412 VAL A C 1
ATOM 679 O O . VAL A 1 87 ? 8.696 47.775 12.746 1.00 33.14 412 VAL A O 1
ATOM 683 N N . SER A 1 88 ? 10.548 46.602 13.200 1.00 34.27 413 SER A N 1
ATOM 684 C CA . SER A 1 88 ? 10.709 46.216 11.796 1.00 38.63 413 SER A CA 1
ATOM 685 C C . SER A 1 88 ? 9.859 44.988 11.450 1.00 43.23 413 SER A C 1
ATOM 686 O O . SER A 1 88 ? 9.519 44.202 12.340 1.00 44.78 413 SER A O 1
ATOM 689 N N . THR A 1 89 ? 9.511 44.831 10.167 1.00 40.75 414 THR A N 1
ATOM 690 C CA . THR A 1 89 ? 8.708 43.686 9.707 1.00 35.70 414 THR A CA 1
ATOM 691 C C . THR A 1 89 ? 9.437 42.364 9.952 1.00 32.15 414 THR A C 1
ATOM 692 O O . THR A 1 89 ? 8.804 41.312 10.086 1.00 30.51 414 THR A O 1
ATOM 696 N N . ARG A 1 90 ? 10.767 42.433 9.997 1.00 33.48 415 ARG A N 1
ATOM 697 C CA . ARG A 1 90 ? 11.618 41.273 10.259 1.00 36.96 415 ARG A CA 1
ATOM 698 C C . ARG A 1 90 ? 11.274 40.740 11.649 1.00 31.21 415 ARG A C 1
ATOM 699 O O . ARG A 1 90 ? 11.144 39.536 11.853 1.00 30.49 415 ARG A O 1
ATOM 707 N N . ASP A 1 91 ? 11.124 41.665 12.594 1.00 31.99 416 ASP A N 1
ATOM 708 C CA . ASP A 1 91 ? 10.779 41.336 13.973 1.00 31.13 416 ASP A CA 1
ATOM 709 C C . ASP A 1 91 ? 9.383 40.725 14.059 1.00 25.40 416 ASP A C 1
ATOM 710 O O . ASP A 1 91 ? 9.172 39.764 14.793 1.00 33.29 416 ASP A O 1
ATOM 715 N N . VAL A 1 92 ? 8.433 41.290 13.318 1.00 26.78 417 VAL A N 1
ATOM 716 C CA . VAL A 1 92 ? 7.067 40.771 13.295 1.00 23.99 417 VAL A CA 1
ATOM 717 C C . VAL A 1 92 ? 7.047 39.360 12.698 1.00 29.87 417 VAL A C 1
ATOM 718 O O . VAL A 1 92 ? 6.368 38.473 13.215 1.00 33.19 417 VAL A O 1
ATOM 722 N N . GLN A 1 93 ? 7.836 39.137 11.646 1.00 30.42 418 GLN A N 1
ATOM 723 C CA . GLN A 1 93 ? 7.907 37.823 11.007 1.00 27.32 418 GLN A CA 1
ATOM 724 C C . GLN A 1 93 ? 8.629 36.803 11.899 1.00 23.38 418 GLN A C 1
ATOM 725 O O . GLN A 1 93 ? 8.267 35.625 11.932 1.00 23.13 418 GLN A O 1
ATOM 731 N N . GLU A 1 94 ? 9.644 37.270 12.625 1.00 26.39 419 GLU A N 1
ATOM 732 C CA . GLU A 1 94 ? 10.427 36.431 13.536 1.00 29.29 419 GLU A CA 1
ATOM 733 C C . GLU A 1 94 ? 9.539 35.873 14.666 1.00 28.55 419 GLU A C 1
ATOM 734 O O . GLU A 1 94 ? 9.653 34.700 15.044 1.00 27.28 419 GLU A O 1
ATOM 740 N N . LEU A 1 95 ? 8.637 36.717 15.168 1.00 30.21 420 LEU A N 1
ATOM 741 C CA . LEU A 1 95 ? 7.701 36.349 16.238 1.00 26.45 420 LEU A CA 1
ATOM 742 C C . LEU A 1 95 ? 6.725 35.316 15.704 1.00 24.76 420 LEU A C 1
ATOM 743 O O . LEU A 1 95 ? 6.448 34.314 16.362 1.00 24.13 420 LEU A O 1
ATOM 748 N N . LEU A 1 96 ? 6.206 35.570 14.504 1.00 23.78 421 LEU A N 1
ATOM 749 C CA . LEU A 1 96 ? 5.255 34.663 13.867 1.00 21.33 421 LEU A CA 1
ATOM 750 C C . LEU A 1 96 ? 5.849 33.292 13.624 1.00 18.18 421 LEU A C 1
ATOM 751 O O . LEU A 1 96 ? 5.145 32.279 13.670 1.00 21.69 421 LEU A O 1
ATOM 756 N N . THR A 1 97 ? 7.145 33.259 13.353 1.00 24.41 422 THR A N 1
ATOM 757 C CA . THR A 1 97 ? 7.825 31.999 13.110 1.00 28.94 422 THR A CA 1
ATOM 758 C C . THR A 1 97 ? 7.942 31.240 14.433 1.00 29.23 422 THR A C 1
ATOM 759 O O . THR A 1 97 ? 7.726 30.028 14.493 1.00 28.06 422 THR A O 1
ATOM 763 N N . GLN A 1 98 ? 8.256 31.973 15.495 1.00 31.82 423 GLN A N 1
ATOM 764 C CA . GLN A 1 98 ? 8.386 31.382 16.821 1.00 31.38 423 GLN A CA 1
ATOM 765 C C . GLN A 1 98 ? 7.039 30.863 17.318 1.00 27.61 423 GLN A C 1
ATOM 766 O O . GLN A 1 98 ? 6.959 29.780 17.883 1.00 29.50 423 GLN A O 1
ATOM 772 N N . TYR A 1 99 ? 5.977 31.620 17.069 1.00 28.18 424 TYR A N 1
ATOM 773 C CA . TYR A 1 99 ? 4.636 31.210 17.471 1.00 30.25 424 TYR A CA 1
ATOM 774 C C . TYR A 1 99 ? 4.225 29.889 16.823 1.00 35.94 424 TYR A C 1
ATOM 775 O O . TYR A 1 99 ? 3.609 29.043 17.463 1.00 36.51 424 TYR A O 1
ATOM 784 N N . THR A 1 100 ? 4.499 29.757 15.529 1.00 40.46 425 THR A N 1
ATOM 785 C CA . THR A 1 100 ? 4.159 28.544 14.798 1.00 39.14 425 THR A CA 1
ATOM 786 C C . THR A 1 100 ? 4.918 27.365 15.389 1.00 41.24 425 THR A C 1
ATOM 787 O O . THR A 1 100 ? 4.334 26.322 15.669 1.00 44.55 425 THR A O 1
ATOM 791 N N . LYS A 1 101 ? 6.212 27.558 15.616 1.00 45.21 426 LYS A N 1
ATOM 792 C CA . LYS A 1 101 ? 7.065 26.518 16.180 1.00 49.21 426 LYS A CA 1
ATOM 793 C C . LYS A 1 101 ? 6.487 26.071 17.521 1.00 51.48 426 LYS A C 1
ATOM 794 O O . LYS A 1 101 ? 6.264 24.883 17.760 1.00 47.66 426 LYS A O 1
ATOM 800 N N . PHE A 1 102 ? 6.193 27.050 18.368 1.00 54.22 427 PHE A N 1
ATOM 801 C CA . PHE A 1 102 ? 5.657 26.789 19.686 1.00 61.07 427 PHE A CA 1
ATOM 802 C C . PHE A 1 102 ? 4.348 26.028 19.609 1.00 64.64 427 PHE A C 1
ATOM 803 O O . PHE A 1 102 ? 4.224 24.935 20.163 1.00 68.16 427 PHE A O 1
ATOM 811 N N . ALA A 1 103 ? 3.382 26.616 18.909 1.00 65.96 428 ALA A N 1
ATOM 812 C CA . ALA A 1 103 ? 2.058 26.032 18.740 1.00 67.40 428 ALA A CA 1
ATOM 813 C C . ALA A 1 103 ? 2.111 24.567 18.328 1.00 68.85 428 ALA A C 1
ATOM 814 O O . ALA A 1 103 ? 1.315 23.761 18.802 1.00 70.09 428 ALA A O 1
ATOM 816 N N . GLN A 1 104 ? 3.072 24.219 17.476 1.00 72.09 429 GLN A N 1
ATOM 817 C CA . GLN A 1 104 ? 3.216 22.847 17.004 1.00 78.31 429 GLN A CA 1
ATOM 818 C C . GLN A 1 104 ? 3.656 21.880 18.095 1.00 79.75 429 GLN A C 1
ATOM 819 O O . GLN A 1 104 ? 3.352 20.689 18.030 1.00 79.08 429 GLN A O 1
ATOM 825 N N . MET A 1 105 ? 4.371 22.391 19.093 1.00 82.43 430 MET A N 1
ATOM 826 C CA . MET A 1 105 ? 4.836 21.555 20.195 1.00 85.85 430 MET A CA 1
ATOM 827 C C . MET A 1 105 ? 3.781 21.341 21.273 1.00 87.27 430 MET A C 1
ATOM 828 O O . MET A 1 105 ? 3.832 20.356 22.010 1.00 90.62 430 MET A O 1
ATOM 833 N N . VAL A 1 106 ? 2.819 22.254 21.360 1.00 84.79 431 VAL A N 1
ATOM 834 C CA . VAL A 1 106 ? 1.757 22.135 22.349 1.00 83.09 431 VAL A CA 1
ATOM 835 C C . VAL A 1 106 ? 0.527 21.461 21.728 1.00 81.46 431 VAL A C 1
ATOM 836 O O . VAL A 1 106 ? 0.510 20.212 21.693 1.00 79.31 431 VAL A O 1
ATOM 840 N N . LYS A 1 107 ? -0.391 22.170 21.262 1.00 80.24 432 LYS A N 1
ATOM 841 N N . GLN B 1 1 ? -7.358 25.898 20.314 1.00 67.23 326 GLN B N 1
ATOM 842 C CA . GLN B 1 1 ? -6.194 25.101 20.818 1.00 71.82 326 GLN B CA 1
ATOM 843 C C . GLN B 1 1 ? -5.067 26.008 21.321 1.00 68.51 326 GLN B C 1
ATOM 844 O O . GLN B 1 1 ? -4.820 26.081 22.526 1.00 69.99 326 GLN B O 1
ATOM 850 N N . PHE B 1 2 ? -4.369 26.676 20.401 1.00 61.10 327 PHE B N 1
ATOM 851 C CA . PHE B 1 2 ? -3.295 27.591 20.777 1.00 53.72 327 PHE B CA 1
ATOM 852 C C . PHE B 1 2 ? -3.212 28.774 19.827 1.00 47.49 327 PHE B C 1
ATOM 853 O O . PHE B 1 2 ? -2.727 28.652 18.704 1.00 49.08 327 PHE B O 1
ATOM 861 N N . THR B 1 3 ? -3.662 29.927 20.302 1.00 38.70 328 THR B N 1
ATOM 862 C CA . THR B 1 3 ? -3.661 31.139 19.508 1.00 34.26 328 THR B CA 1
ATOM 863 C C . THR B 1 3 ? -2.519 32.067 19.916 1.00 36.87 328 THR B C 1
ATOM 864 O O . THR B 1 3 ? -1.719 31.739 20.792 1.00 35.80 328 THR B O 1
ATOM 868 N N . LEU B 1 4 ? -2.426 33.216 19.255 1.00 34.41 329 LEU B N 1
ATOM 869 C CA . LEU B 1 4 ? -1.396 34.188 19.583 1.00 33.90 329 LEU B CA 1
ATOM 870 C C . LEU B 1 4 ? -1.768 34.844 20.915 1.00 31.29 329 LEU B C 1
ATOM 871 O O . LEU B 1 4 ? -0.898 35.280 21.659 1.00 29.73 329 LEU B O 1
ATOM 876 N N . ARG B 1 5 ? -3.064 34.902 21.211 1.00 30.42 330 ARG B N 1
ATOM 877 C CA . ARG B 1 5 ? -3.539 35.479 22.467 1.00 33.92 330 ARG B CA 1
ATOM 878 C C . ARG B 1 5 ? -3.051 34.598 23.616 1.00 30.87 330 ARG B C 1
ATOM 879 O O . ARG B 1 5 ? -2.662 35.104 24.663 1.00 34.58 330 ARG B O 1
ATOM 887 N N . ASP B 1 6 ? -3.049 33.284 23.395 1.00 25.97 331 ASP B N 1
ATOM 888 C CA . ASP B 1 6 ? -2.586 32.331 24.396 1.00 28.31 331 ASP B CA 1
ATOM 889 C C . ASP B 1 6 ? -1.099 32.487 24.685 1.00 34.20 331 ASP B C 1
ATOM 890 O O . ASP B 1 6 ? -0.652 32.257 25.809 1.00 40.33 331 ASP B O 1
ATOM 895 N N . MET B 1 7 ? -0.334 32.876 23.670 1.00 33.85 332 MET B N 1
ATOM 896 C CA . MET B 1 7 ? 1.103 33.067 23.820 1.00 31.54 332 MET B CA 1
ATOM 897 C C . MET B 1 7 ? 1.372 34.336 24.630 1.00 25.69 332 MET B C 1
ATOM 898 O O . MET B 1 7 ? 2.272 34.379 25.472 1.00 26.49 332 MET B O 1
ATOM 903 N N . TYR B 1 8 ? 0.575 35.363 24.368 1.00 21.61 333 TYR B N 1
ATOM 904 C CA . TYR B 1 8 ? 0.688 36.637 25.067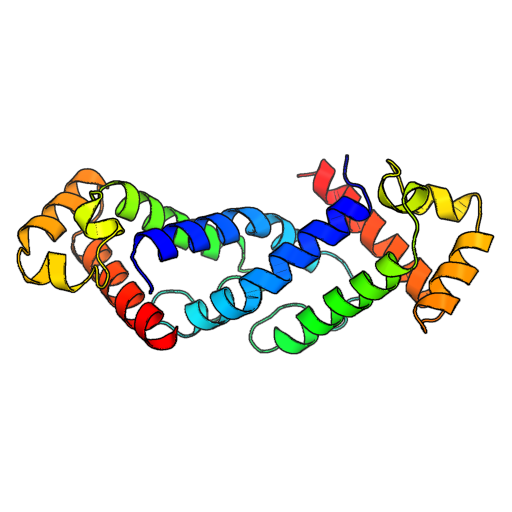 1.00 30.44 333 TYR B CA 1
ATOM 905 C C . TYR B 1 8 ? 0.487 36.414 26.571 1.00 35.00 333 TYR B C 1
ATOM 906 O O . TYR B 1 8 ? 1.299 36.838 27.389 1.00 33.48 333 TYR B O 1
ATOM 915 N N . GLU B 1 9 ? -0.608 35.744 26.913 1.00 36.93 334 GLU B N 1
ATOM 916 C CA . GLU B 1 9 ? -0.959 35.451 28.297 1.00 37.58 334 GLU B CA 1
ATOM 917 C C . GLU B 1 9 ? 0.145 34.694 29.020 1.00 38.09 334 GLU B C 1
ATOM 918 O O . GLU B 1 9 ? 0.525 35.060 30.130 1.00 34.06 334 GLU B O 1
ATOM 924 N N . GLN B 1 10 ? 0.689 33.669 28.369 1.00 36.84 335 GLN B N 1
ATOM 925 C CA . GLN B 1 10 ? 1.763 32.888 28.964 1.00 33.28 335 GLN B CA 1
ATOM 926 C C . GLN B 1 10 ? 3.019 33.717 29.119 1.00 31.62 335 GLN B C 1
ATOM 927 O O . GLN B 1 10 ? 3.853 33.423 29.966 1.00 36.74 335 GLN B O 1
ATOM 933 N N . PHE B 1 11 ? 3.167 34.736 28.281 1.00 31.44 336 PHE B N 1
ATOM 934 C CA . PHE B 1 11 ? 4.322 35.626 28.361 1.00 33.31 336 PHE B CA 1
ATOM 935 C C . PHE B 1 11 ? 4.110 36.552 29.555 1.00 29.32 336 PHE B C 1
ATOM 936 O O . PHE B 1 11 ? 5.064 36.964 30.214 1.00 27.15 336 PHE B O 1
ATOM 944 N N . GLN B 1 12 ? 2.846 36.881 29.808 1.00 27.44 337 GLN B N 1
ATOM 945 C CA . GLN B 1 12 ? 2.465 37.755 30.906 1.00 31.72 337 GLN B CA 1
ATOM 946 C C . GLN B 1 12 ? 2.699 37.047 32.240 1.00 29.24 337 GLN B C 1
ATOM 947 O O . GLN B 1 12 ? 3.122 37.672 33.211 1.00 32.89 337 GLN B O 1
ATOM 953 N N . ASN B 1 13 ? 2.445 35.740 32.262 1.00 25.37 338 ASN B N 1
ATOM 954 C CA . ASN B 1 13 ? 2.642 34.923 33.452 1.00 31.84 338 ASN B CA 1
ATOM 955 C C . ASN B 1 13 ? 4.125 34.851 33.781 1.00 37.04 338 ASN B C 1
ATOM 956 O O . ASN B 1 13 ? 4.514 34.928 34.943 1.00 37.20 338 ASN B O 1
ATOM 961 N N . ILE B 1 14 ? 4.950 34.699 32.749 1.00 34.92 339 ILE B N 1
ATOM 962 C CA . ILE B 1 14 ? 6.387 34.628 32.945 1.00 33.57 339 ILE B CA 1
ATOM 963 C C . ILE B 1 14 ? 6.931 35.989 33.368 1.00 40.50 339 ILE B C 1
ATOM 964 O O . ILE B 1 14 ? 7.907 36.075 34.127 1.00 38.85 339 ILE B O 1
ATOM 969 N N . MET B 1 15 ? 6.270 37.050 32.908 1.00 42.19 340 MET B N 1
ATOM 970 C CA . MET B 1 15 ? 6.666 38.411 33.259 1.00 44.12 340 MET B CA 1
ATOM 971 C C . MET B 1 15 ? 6.427 38.645 34.755 1.00 43.94 340 MET B C 1
ATOM 972 O O . MET B 1 15 ? 7.130 39.431 35.394 1.00 36.95 340 MET B O 1
ATOM 977 N N . LYS B 1 16 ? 5.431 37.945 35.296 1.00 45.51 341 LYS B N 1
ATOM 978 C CA . LYS B 1 16 ? 5.077 38.040 36.706 1.00 47.48 341 LYS B CA 1
ATOM 979 C C . LYS B 1 16 ? 6.007 37.250 37.618 1.00 42.08 341 LYS B C 1
ATOM 980 O O . LYS B 1 16 ? 6.720 37.833 38.427 1.00 43.96 341 LYS B O 1
ATOM 986 N N . MET B 1 17 ? 6.011 35.928 37.477 1.00 39.21 342 MET B N 1
ATOM 987 C CA . MET B 1 17 ? 6.870 35.071 38.294 1.00 41.50 342 MET B CA 1
ATOM 988 C C . MET B 1 17 ? 8.350 35.301 38.003 1.00 41.80 342 MET B C 1
ATOM 989 O O . MET B 1 17 ? 9.214 34.746 38.683 1.00 45.25 342 MET B O 1
ATOM 994 N N . GLY B 1 18 ? 8.630 36.130 37.000 1.00 39.26 343 GLY B N 1
ATOM 995 C CA . GLY B 1 18 ? 9.999 36.422 36.611 1.00 39.52 343 GLY B CA 1
ATOM 996 C C . GLY B 1 18 ? 10.934 36.855 37.724 1.00 41.18 343 GLY B C 1
ATOM 997 O O . GLY B 1 18 ? 11.874 36.124 38.053 1.00 43.62 343 GLY B O 1
ATOM 998 N N . PRO B 1 19 ? 10.719 38.040 38.314 1.00 38.12 344 PRO B N 1
ATOM 999 C CA . PRO B 1 19 ? 11.569 38.546 39.397 1.00 42.01 344 PRO B CA 1
ATOM 1000 C C . PRO B 1 19 ? 11.682 37.606 40.616 1.00 47.10 344 PRO B C 1
ATOM 1001 O O . PRO B 1 19 ? 12.750 37.504 41.237 1.00 45.67 344 PRO B O 1
ATOM 1005 N N . PHE B 1 20 ? 10.593 36.906 40.935 1.00 44.53 345 PHE B N 1
ATOM 1006 C CA . PHE B 1 20 ? 10.589 35.969 42.055 1.00 39.19 345 PHE B CA 1
ATOM 1007 C C . PHE B 1 20 ? 11.517 34.813 41.752 1.00 38.63 345 PHE B C 1
ATOM 1008 O O . PHE B 1 20 ? 12.230 34.338 42.628 1.00 36.52 345 PHE B O 1
ATOM 1016 N N . SER B 1 21 ? 11.505 34.368 40.498 1.00 43.17 346 SER B N 1
ATOM 1017 C CA . SER B 1 21 ? 12.349 33.260 40.064 1.00 42.10 346 SER B CA 1
ATOM 1018 C C . SER B 1 21 ? 13.815 33.675 40.184 1.00 38.57 346 SER B C 1
ATOM 1019 O O . SER B 1 21 ? 14.699 32.848 40.428 1.00 33.35 346 SER B O 1
ATOM 1022 N N . GLN B 1 22 ? 14.054 34.973 40.035 1.00 39.08 347 GLN B N 1
ATOM 1023 C CA . GLN B 1 22 ? 15.394 35.524 40.137 1.00 43.98 347 GLN B CA 1
ATOM 1024 C C . GLN B 1 22 ? 15.839 35.451 41.593 1.00 46.20 347 GLN B C 1
ATOM 1025 O O . GLN B 1 22 ? 16.927 34.956 41.893 1.00 49.46 347 GLN B O 1
ATOM 1031 N N . ILE B 1 23 ? 14.960 35.909 42.487 1.00 50.16 348 ILE B N 1
ATOM 1032 C CA . ILE B 1 23 ? 15.208 35.909 43.932 1.00 46.82 348 ILE B CA 1
ATOM 1033 C C . ILE B 1 23 ? 15.493 34.497 44.444 1.00 46.14 348 ILE B C 1
ATOM 1034 O O . ILE B 1 23 ? 16.407 34.293 45.242 1.00 49.22 348 ILE B O 1
ATOM 1039 N N . LEU B 1 24 ? 14.717 33.529 43.962 1.00 42.24 349 LEU B N 1
ATOM 1040 C CA . LEU B 1 24 ? 14.861 32.132 44.352 1.00 42.75 349 LEU B CA 1
ATOM 1041 C C . LEU B 1 24 ? 16.256 31.606 44.022 1.00 47.32 349 LEU B C 1
ATOM 1042 O O . LEU B 1 24 ? 16.756 30.693 44.678 1.00 50.28 349 LEU B O 1
ATOM 1047 N N . GLY B 1 25 ? 16.869 32.163 42.982 1.00 52.38 350 GLY B N 1
ATOM 1048 C CA . GLY B 1 25 ? 18.199 31.728 42.595 1.00 57.53 350 GLY B CA 1
ATOM 1049 C C . GLY B 1 25 ? 19.288 32.376 43.428 1.00 58.84 350 GLY B C 1
ATOM 1050 O O . GLY B 1 25 ? 20.455 32.003 43.326 1.00 60.57 350 GLY B O 1
ATOM 1051 N N . MET B 1 26 ? 18.901 33.340 44.259 1.00 59.50 351 MET B N 1
ATOM 1052 C CA . MET B 1 26 ? 19.836 34.063 45.119 1.00 60.78 351 MET B CA 1
ATOM 1053 C C . MET B 1 26 ? 19.779 33.603 46.584 1.00 58.42 351 MET B C 1
ATOM 1054 O O . MET B 1 26 ? 20.181 34.341 47.485 1.00 58.69 351 MET B O 1
ATOM 1059 N N . ILE B 1 27 ? 19.296 32.380 46.806 1.00 53.39 352 ILE B N 1
ATOM 1060 C CA . ILE B 1 27 ? 19.169 31.797 48.147 1.00 48.96 352 ILE B CA 1
ATOM 1061 C C . ILE B 1 27 ? 19.864 30.433 48.211 1.00 48.11 352 ILE B C 1
ATOM 1062 O O . ILE B 1 27 ? 19.597 29.549 47.393 1.00 46.14 352 ILE B O 1
ATOM 1067 N N . PRO B 1 28 ? 20.764 30.246 49.193 1.00 48.09 353 PRO B N 1
ATOM 1068 C CA . PRO B 1 28 ? 21.487 28.977 49.338 1.00 49.62 353 PRO B CA 1
ATOM 1069 C C . PRO B 1 28 ? 20.656 27.815 49.899 1.00 50.43 353 PRO B C 1
ATOM 1070 O O . PRO B 1 28 ? 19.515 28.003 50.327 1.00 51.84 353 PRO B O 1
ATOM 1074 N N . GLY B 1 29 ? 21.233 26.613 49.851 1.00 50.56 354 GLY B N 1
ATOM 1075 C CA . GLY B 1 29 ? 20.567 25.422 50.355 1.00 51.59 354 GLY B CA 1
ATOM 1076 C C . GLY B 1 29 ? 19.917 24.564 49.284 1.00 52.17 354 GLY B C 1
ATOM 1077 O O . GLY B 1 29 ? 19.416 23.468 49.558 1.00 50.53 354 GLY B O 1
ATOM 1078 N N . PHE B 1 30 ? 19.948 25.057 48.052 1.00 52.74 355 PHE B N 1
ATOM 1079 C CA . PHE B 1 30 ? 19.350 24.358 46.927 1.00 51.95 355 PHE B CA 1
ATOM 1080 C C . PHE B 1 30 ? 20.347 23.549 46.096 1.00 54.97 355 PHE B C 1
ATOM 1081 O O . PHE B 1 30 ? 20.060 23.198 44.949 1.00 56.60 355 PHE B O 1
ATOM 1089 N N . GLY B 1 31 ? 21.503 23.236 46.681 1.00 57.55 356 GLY B N 1
ATOM 1090 C CA . GLY B 1 31 ? 22.518 22.478 45.964 1.00 61.62 356 GLY B CA 1
ATOM 1091 C C . GLY B 1 31 ? 23.180 23.263 44.838 1.00 66.53 356 GLY B C 1
ATOM 1092 O O . GLY B 1 31 ? 22.979 24.475 44.705 1.00 66.93 356 GLY B O 1
ATOM 1093 N N . THR B 1 32 ? 23.966 22.571 44.017 1.00 67.71 357 THR B N 1
ATOM 1094 C CA . THR B 1 32 ? 24.666 23.209 42.902 1.00 68.94 357 THR B CA 1
ATOM 1095 C C . THR B 1 32 ? 23.797 23.304 41.645 1.00 69.63 357 THR B C 1
ATOM 1096 O O . THR B 1 32 ? 22.991 22.413 41.367 1.00 65.03 357 THR B O 1
ATOM 1100 N N . ASP B 1 33 ? 23.980 24.390 40.894 1.00 71.52 358 ASP B N 1
ATOM 1101 C CA . ASP B 1 33 ? 23.248 24.639 39.650 1.00 71.47 358 ASP B CA 1
ATOM 1102 C C . ASP B 1 33 ? 21.735 24.628 39.851 1.00 69.55 358 ASP B C 1
ATOM 1103 O O . ASP B 1 33 ? 21.020 23.829 39.244 1.00 67.58 358 ASP B O 1
ATOM 1108 N N . PHE B 1 34 ? 21.257 25.519 40.713 1.00 68.28 359 PHE B N 1
ATOM 1109 C CA . PHE B 1 34 ? 19.835 25.609 40.999 1.00 65.49 359 PHE B CA 1
ATOM 1110 C C . PHE B 1 34 ? 19.110 26.421 39.933 1.00 66.48 359 PHE B C 1
ATOM 1111 O O . PHE B 1 34 ? 19.249 27.644 39.862 1.00 68.72 359 PHE B O 1
ATOM 1119 N N . MET B 1 35 ? 18.317 25.720 39.125 1.00 65.95 360 MET B N 1
ATOM 1120 C CA . MET B 1 35 ? 17.554 26.316 38.034 1.00 67.95 360 MET B CA 1
ATOM 1121 C C . MET B 1 35 ? 18.474 26.879 36.953 1.00 68.99 360 MET B C 1
ATOM 1122 O O . MET B 1 35 ? 18.532 28.089 36.738 1.00 64.52 360 MET B O 1
ATOM 1127 N N . SER B 1 36 ? 19.182 25.983 36.269 1.00 70.58 361 SER B N 1
ATOM 1128 C CA . SER B 1 36 ? 20.111 26.368 35.216 1.00 72.22 361 SER B CA 1
ATOM 1129 C C . SER B 1 36 ? 20.147 25.325 34.110 1.00 73.78 361 SER B C 1
ATOM 1130 O O . SER B 1 36 ? 20.458 24.162 34.358 1.00 76.50 361 SER B O 1
ATOM 1133 N N . LYS B 1 37 ? 19.828 25.754 32.892 1.00 76.86 362 LYS B N 1
ATOM 1134 C CA . LYS B 1 37 ? 19.836 24.884 31.717 1.00 77.91 362 LYS B CA 1
ATOM 1135 C C . LYS B 1 37 ? 19.140 23.528 31.903 1.00 74.95 362 LYS B C 1
ATOM 1136 O O . LYS B 1 37 ? 17.908 23.451 31.929 1.00 74.16 362 LYS B O 1
ATOM 1142 N N . GLY B 1 38 ? 19.946 22.473 32.051 1.00 71.45 363 GLY B N 1
ATOM 1143 C CA . GLY B 1 38 ? 19.434 21.120 32.204 1.00 74.11 363 GLY B CA 1
ATOM 1144 C C . GLY B 1 38 ? 19.055 20.697 33.610 1.00 75.67 363 GLY B C 1
ATOM 1145 O O . GLY B 1 38 ? 18.782 19.520 33.862 1.00 73.98 363 GLY B O 1
ATOM 1146 N N . ASN B 1 39 ? 19.048 21.659 34.527 1.00 76.91 364 ASN B N 1
ATOM 1147 C CA . ASN B 1 39 ? 18.684 21.406 35.914 1.00 77.84 364 ASN B CA 1
ATOM 1148 C C . ASN B 1 39 ? 17.358 22.082 36.199 1.00 79.14 364 ASN B C 1
ATOM 1149 O O . ASN B 1 39 ? 17.262 22.925 37.089 1.00 83.91 364 ASN B O 1
ATOM 1154 N N . GLU B 1 40 ? 16.345 21.760 35.405 1.00 76.93 365 GLU B N 1
ATOM 1155 C CA . GLU B 1 40 ? 15.040 22.358 35.620 1.00 74.40 365 GLU B CA 1
ATOM 1156 C C . GLU B 1 40 ? 14.104 21.312 36.197 1.00 72.27 365 GLU B C 1
ATOM 1157 O O . GLU B 1 40 ? 13.132 21.649 36.866 1.00 71.65 365 GLU B O 1
ATOM 1163 N N . GLN B 1 41 ? 14.419 20.040 35.966 1.00 70.90 366 GLN B N 1
ATOM 1164 C CA . GLN B 1 41 ? 13.599 18.955 36.487 1.00 71.53 366 GLN B CA 1
ATOM 1165 C C . GLN B 1 41 ? 13.917 18.723 37.970 1.00 70.88 366 GLN B C 1
ATOM 1166 O O . GLN B 1 41 ? 13.005 18.560 38.787 1.00 72.70 366 GLN B O 1
ATOM 1172 N N . GLU B 1 42 ? 15.206 18.748 38.312 1.00 67.15 367 GLU B N 1
ATOM 1173 C CA . GLU B 1 42 ? 15.649 18.560 39.695 1.00 59.11 367 GLU B CA 1
ATOM 1174 C C . GLU B 1 42 ? 15.251 19.758 40.539 1.00 50.09 367 GLU B C 1
ATOM 1175 O O . GLU B 1 42 ? 14.847 19.614 41.692 1.00 49.35 367 GLU B O 1
ATOM 1181 N N . SER B 1 43 ? 15.374 20.939 39.947 1.00 42.41 368 SER B N 1
ATOM 1182 C CA . SER B 1 43 ? 15.051 22.188 40.620 1.00 39.50 368 SER B CA 1
ATOM 1183 C C . SER B 1 43 ? 13.587 22.287 40.999 1.00 41.88 368 SER B C 1
ATOM 1184 O O . SER B 1 43 ? 13.248 22.864 42.031 1.00 38.02 368 SER B O 1
ATOM 1187 N N . MET B 1 44 ? 12.718 21.760 40.142 1.00 41.01 369 MET B N 1
ATOM 1188 C CA . MET B 1 44 ? 11.292 21.803 40.418 1.00 41.79 369 MET B CA 1
ATOM 1189 C C . MET B 1 44 ? 10.891 20.751 41.452 1.00 42.51 369 MET B C 1
ATOM 1190 O O . MET B 1 44 ? 9.970 20.978 42.235 1.00 42.22 369 MET B O 1
ATOM 1195 N N . ALA B 1 45 ? 11.586 19.612 41.461 1.00 39.53 370 ALA B N 1
ATOM 1196 C CA . ALA B 1 45 ? 11.304 18.545 42.426 1.00 42.37 370 ALA B CA 1
ATOM 1197 C C . ALA B 1 45 ? 11.599 19.049 43.849 1.00 42.58 370 ALA B C 1
ATOM 1198 O O . ALA B 1 45 ? 11.007 18.579 44.828 1.00 41.48 370 ALA B O 1
ATOM 1200 N N . ARG B 1 46 ? 12.511 20.019 43.937 1.00 42.99 371 ARG B N 1
ATOM 1201 C CA . ARG B 1 46 ? 12.903 20.639 45.200 1.00 40.00 371 ARG B CA 1
ATOM 1202 C C . ARG B 1 46 ? 11.782 21.524 45.722 1.00 41.20 371 ARG B C 1
ATOM 1203 O O . ARG B 1 46 ? 11.388 21.410 46.884 1.00 45.88 371 ARG B O 1
ATOM 1211 N N . LEU B 1 47 ? 11.260 22.395 44.864 1.00 39.05 372 LEU B N 1
ATOM 1212 C CA . LEU B 1 47 ? 10.167 23.274 45.259 1.00 36.21 372 LEU B CA 1
ATOM 1213 C C . LEU B 1 47 ? 8.974 22.452 45.734 1.00 36.75 372 LEU B C 1
ATOM 1214 O O . LEU B 1 47 ? 8.309 22.818 46.701 1.00 41.89 372 LEU B O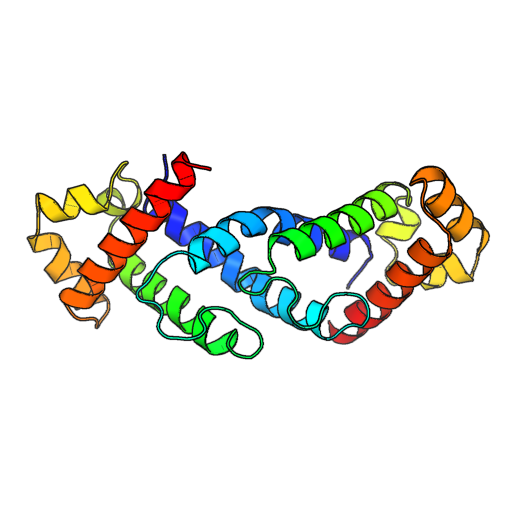 1
ATOM 1219 N N . LYS B 1 48 ? 8.725 21.328 45.065 1.00 34.33 373 LYS B N 1
ATOM 1220 C CA . LYS B 1 48 ? 7.606 20.461 45.412 1.00 33.08 373 LYS B CA 1
ATOM 1221 C C . LYS B 1 48 ? 7.777 19.852 46.796 1.00 35.93 373 LYS B C 1
ATOM 1222 O O . LYS B 1 48 ? 6.796 19.672 47.513 1.00 38.81 373 LYS B O 1
ATOM 1228 N N . LYS B 1 49 ? 9.014 19.515 47.159 1.00 35.90 374 LYS B N 1
ATOM 1229 C CA . LYS B 1 49 ? 9.276 18.933 48.469 1.00 36.26 374 LYS B CA 1
ATOM 1230 C C . LYS B 1 49 ? 9.104 19.983 49.565 1.00 30.62 374 LYS B C 1
ATOM 1231 O O . LYS B 1 49 ? 8.680 19.664 50.669 1.00 36.01 374 LYS B O 1
ATOM 1237 N N . LEU B 1 50 ? 9.427 21.236 49.257 1.00 24.96 375 LEU B N 1
ATOM 1238 C CA . LEU B 1 50 ? 9.259 22.315 50.218 1.00 25.22 375 LEU B CA 1
ATOM 1239 C C . LEU B 1 50 ? 7.772 22.590 50.411 1.00 32.10 375 LEU B C 1
ATOM 1240 O O . LEU B 1 50 ? 7.331 23.011 51.483 1.00 29.20 375 LEU B O 1
ATOM 1245 N N . MET B 1 51 ? 7.013 22.375 49.341 1.00 31.71 376 MET B N 1
ATOM 1246 C CA . MET B 1 51 ? 5.575 22.571 49.356 1.00 28.94 376 MET B CA 1
ATOM 1247 C C . MET B 1 51 ? 4.939 21.498 50.223 1.00 24.90 376 MET B C 1
ATOM 1248 O O . MET B 1 51 ? 3.977 21.770 50.931 1.00 29.58 376 MET B O 1
ATOM 1253 N N . THR B 1 52 ? 5.467 20.278 50.165 1.00 22.25 377 THR B N 1
ATOM 1254 C CA . THR B 1 52 ? 4.920 19.194 50.969 1.00 31.55 377 THR B CA 1
ATOM 1255 C C . THR B 1 52 ? 5.192 19.445 52.456 1.00 38.08 377 THR B C 1
ATOM 1256 O O . THR B 1 52 ? 4.438 18.990 53.315 1.00 41.67 377 THR B O 1
ATOM 1260 N N . ILE B 1 53 ? 6.268 20.168 52.754 1.00 35.96 378 ILE B N 1
ATOM 1261 C CA . ILE B 1 53 ? 6.602 20.488 54.132 1.00 35.27 378 ILE B CA 1
ATOM 1262 C C . ILE B 1 53 ? 5.625 21.551 54.636 1.00 33.87 378 ILE B C 1
ATOM 1263 O O . ILE B 1 53 ? 5.140 21.467 55.764 1.00 34.29 378 ILE B O 1
ATOM 1268 N N . MET B 1 54 ? 5.309 22.528 53.788 1.00 27.86 379 MET B N 1
ATOM 1269 C CA . MET B 1 54 ? 4.354 23.570 54.158 1.00 22.48 379 MET B CA 1
ATOM 1270 C C . MET B 1 54 ? 2.923 23.023 54.198 1.00 21.15 379 MET B C 1
ATOM 1271 O O . MET B 1 54 ? 2.017 23.680 54.715 1.00 25.02 379 MET B O 1
ATOM 1276 N N . ASP B 1 55 ? 2.723 21.826 53.647 1.00 17.90 380 ASP B N 1
ATOM 1277 C CA . ASP B 1 55 ? 1.412 21.174 53.647 1.00 23.17 380 ASP B CA 1
ATOM 1278 C C . ASP B 1 55 ? 1.130 20.653 55.058 1.00 29.52 380 ASP B C 1
ATOM 1279 O O . ASP B 1 55 ? -0.014 20.330 55.395 1.00 29.52 380 ASP B O 1
ATOM 1284 N N . SER B 1 56 ? 2.198 20.511 55.846 1.00 33.61 381 SER B N 1
ATOM 1285 C CA . SER B 1 56 ? 2.125 20.046 57.230 1.00 28.75 381 SER B CA 1
ATOM 1286 C C . SER B 1 56 ? 1.935 21.196 58.206 1.00 32.06 381 SER B C 1
ATOM 1287 O O . SER B 1 56 ? 1.755 20.970 59.394 1.00 38.40 381 SER B O 1
ATOM 1290 N N . MET B 1 57 ? 2.030 22.425 57.706 1.00 31.33 382 MET B N 1
ATOM 1291 C CA . MET B 1 57 ? 1.844 23.614 58.529 1.00 26.80 382 MET B CA 1
ATOM 1292 C C . MET B 1 57 ? 0.356 23.938 58.581 1.00 30.17 382 MET B C 1
ATOM 1293 O O . MET B 1 57 ? -0.425 23.375 57.819 1.00 38.47 382 MET B O 1
ATOM 1298 N N . ASN B 1 58 ? -0.045 24.827 59.487 1.00 32.44 383 ASN B N 1
ATOM 1299 C CA . ASN B 1 58 ? -1.454 25.199 59.593 1.00 29.45 383 ASN B CA 1
ATOM 1300 C C . ASN B 1 58 ? -1.653 26.650 59.205 1.00 29.73 383 ASN B C 1
ATOM 1301 O O . ASN B 1 58 ? -0.683 27.376 58.988 1.00 30.57 383 ASN B O 1
ATOM 1306 N N . ASP B 1 59 ? -2.911 27.076 59.155 1.00 33.02 384 ASP B N 1
ATOM 1307 C CA . ASP B 1 59 ? -3.248 28.435 58.756 1.00 39.85 384 ASP B CA 1
ATOM 1308 C C . ASP B 1 59 ? -2.552 29.540 59.545 1.00 45.03 384 ASP B C 1
ATOM 1309 O O . ASP B 1 59 ? -2.134 30.542 58.964 1.00 47.38 384 ASP B O 1
ATOM 1314 N N . GLN B 1 60 ? -2.410 29.357 60.855 1.00 47.96 385 GLN B N 1
ATOM 1315 C CA . GLN B 1 60 ? -1.763 30.360 61.699 1.00 48.52 385 GLN B CA 1
ATOM 1316 C C . GLN B 1 60 ? -0.326 30.569 61.244 1.00 45.50 385 GLN B C 1
ATOM 1317 O O . GLN B 1 60 ? 0.123 31.699 61.034 1.00 47.26 385 GLN B O 1
ATOM 1323 N N . GLU B 1 61 ? 0.378 29.460 61.065 1.00 42.23 386 GLU B N 1
ATOM 1324 C CA . GLU B 1 61 ? 1.762 29.485 60.629 1.00 42.07 386 GLU B CA 1
ATOM 1325 C C . GLU B 1 61 ? 1.922 29.983 59.188 1.00 39.06 386 GLU B C 1
ATOM 1326 O O . GLU B 1 61 ? 2.858 30.723 58.890 1.00 38.83 386 GLU B O 1
ATOM 1332 N N . LEU B 1 62 ? 0.979 29.617 58.322 1.00 35.38 387 LEU B N 1
ATOM 1333 C CA . LEU B 1 62 ? 1.002 30.013 56.910 1.00 34.89 387 LEU B CA 1
ATOM 1334 C C . LEU B 1 62 ? 0.672 31.474 56.619 1.00 34.48 387 LEU B C 1
ATOM 1335 O O . LEU B 1 62 ? 1.265 32.074 55.722 1.00 39.84 387 LEU B O 1
ATOM 1340 N N . ASP B 1 63 ? -0.277 32.040 57.359 1.00 36.00 388 ASP B N 1
ATOM 1341 C CA . ASP B 1 63 ? -0.687 33.427 57.153 1.00 38.38 388 ASP B CA 1
ATOM 1342 C C . ASP B 1 63 ? -0.054 34.422 58.111 1.00 39.41 388 ASP B C 1
ATOM 1343 O O . ASP B 1 63 ? -0.382 35.610 58.100 1.00 35.98 388 ASP B O 1
ATOM 1348 N N . SER B 1 64 ? 0.856 33.925 58.941 1.00 48.94 389 SER B N 1
ATOM 1349 C CA . SER B 1 64 ? 1.563 34.756 59.910 1.00 54.92 389 SER B CA 1
ATOM 1350 C C . SER B 1 64 ? 2.481 35.748 59.185 1.00 57.97 389 SER B C 1
ATOM 1351 O O . SER B 1 64 ? 3.149 35.384 58.208 1.00 54.23 389 SER B O 1
ATOM 1354 N N . THR B 1 65 ? 2.517 36.989 59.675 1.00 63.01 390 THR B N 1
ATOM 1355 C CA . THR B 1 65 ? 3.358 38.037 59.087 1.00 69.00 390 THR B CA 1
ATOM 1356 C C . THR B 1 65 ? 4.815 37.562 59.036 1.00 71.39 390 THR B C 1
ATOM 1357 O O . THR B 1 65 ? 5.566 37.911 58.118 1.00 75.61 390 THR B O 1
ATOM 1361 N N . ASP B 1 66 ? 5.198 36.762 60.029 1.00 67.75 391 ASP B N 1
ATOM 1362 C CA . ASP B 1 66 ? 6.537 36.192 60.099 1.00 66.79 391 ASP B CA 1
ATOM 1363 C C . ASP B 1 66 ? 6.412 34.741 60.568 1.00 67.45 391 ASP B C 1
ATOM 1364 O O . ASP B 1 66 ? 6.488 34.448 61.763 1.00 69.65 391 ASP B O 1
ATOM 1369 N N . GLY B 1 67 ? 6.224 33.839 59.609 1.00 66.17 392 GLY B N 1
ATOM 1370 C CA . GLY B 1 67 ? 6.082 32.428 59.916 1.00 61.24 392 GLY B CA 1
ATOM 1371 C C . GLY B 1 67 ? 7.276 31.807 60.609 1.00 56.72 392 GLY B C 1
ATOM 1372 O O . GLY B 1 67 ? 7.119 30.837 61.339 1.00 57.06 392 GLY B O 1
ATOM 1373 N N . ALA B 1 68 ? 8.465 32.354 60.376 1.00 55.63 393 ALA B N 1
ATOM 1374 C CA . ALA B 1 68 ? 9.680 31.834 61.001 1.00 57.32 393 ALA B CA 1
ATOM 1375 C C . ALA B 1 68 ? 9.647 32.105 62.502 1.00 58.06 393 ALA B C 1
ATOM 1376 O O . ALA B 1 68 ? 10.123 31.296 63.300 1.00 56.90 393 ALA B O 1
ATOM 1378 N N . LYS B 1 69 ? 9.050 33.238 62.867 1.00 55.90 394 LYS B N 1
ATOM 1379 C CA . LYS B 1 69 ? 8.932 33.660 64.258 1.00 55.84 394 LYS B CA 1
ATOM 1380 C C . LYS B 1 69 ? 7.996 32.754 65.062 1.00 52.51 394 LYS B C 1
ATOM 1381 O O . LYS B 1 69 ? 8.257 32.465 66.230 1.00 49.88 394 LYS B O 1
ATOM 1387 N N . VAL B 1 70 ? 6.919 32.299 64.423 1.00 45.37 395 VAL B N 1
ATOM 1388 C CA . VAL B 1 70 ? 5.943 31.430 65.075 1.00 39.34 395 VAL B CA 1
ATOM 1389 C C . VAL B 1 70 ? 6.569 30.112 65.519 1.00 41.24 395 VAL B C 1
ATOM 1390 O O . VAL B 1 70 ? 6.084 29.467 66.447 1.00 44.81 395 VAL B O 1
ATOM 1394 N N . PHE B 1 71 ? 7.666 29.732 64.873 1.00 39.48 396 PHE B N 1
ATOM 1395 C CA . PHE B 1 71 ? 8.360 28.495 65.211 1.00 42.54 396 PHE B CA 1
ATOM 1396 C C . PHE B 1 71 ? 9.516 28.713 66.188 1.00 42.39 396 PHE B C 1
ATOM 1397 O O . PHE B 1 71 ? 10.027 27.756 66.771 1.00 45.64 396 PHE B O 1
ATOM 1405 N N . SER B 1 72 ? 9.931 29.971 66.346 1.00 46.82 397 SER B N 1
ATOM 1406 C CA . SER B 1 72 ? 11.009 30.342 67.268 1.00 50.23 397 SER B CA 1
ATOM 1407 C C . SER B 1 72 ? 10.451 30.361 68.691 1.00 49.09 397 SER B C 1
ATOM 1408 O O . SER B 1 72 ? 11.133 29.985 69.647 1.00 46.90 397 SER B O 1
ATOM 1411 N N . LYS B 1 73 ? 9.200 30.800 68.805 1.00 47.78 398 LYS B N 1
ATOM 1412 C CA . LYS B 1 73 ? 8.504 30.886 70.078 1.00 48.74 398 LYS B CA 1
ATOM 1413 C C . LYS B 1 73 ? 7.881 29.549 70.486 1.00 51.22 398 LYS B C 1
ATOM 1414 O O . LYS B 1 73 ? 7.749 29.258 71.676 1.00 58.20 398 LYS B O 1
ATOM 1420 N N . GLN B 1 74 ? 7.531 28.723 69.503 1.00 46.15 399 GLN B N 1
ATOM 1421 C CA . GLN B 1 74 ? 6.926 27.421 69.772 1.00 42.43 399 GLN B CA 1
ATOM 1422 C C . GLN B 1 74 ? 7.638 26.306 68.995 1.00 41.31 399 GLN B C 1
ATOM 1423 O O . GLN B 1 74 ? 7.057 25.699 68.099 1.00 40.40 399 GLN B O 1
ATOM 1429 N N . PRO B 1 75 ? 8.897 25.994 69.361 1.00 39.06 400 PRO B N 1
ATOM 1430 C CA . PRO B 1 75 ? 9.667 24.946 68.680 1.00 37.06 400 PRO B CA 1
ATOM 1431 C C . PRO B 1 75 ? 9.031 23.564 68.651 1.00 37.64 400 PRO B C 1
ATOM 1432 O O . PRO B 1 75 ? 9.533 22.658 67.982 1.00 35.08 400 PRO B O 1
ATOM 1436 N N . GLY B 1 76 ? 7.930 23.398 69.378 1.00 38.70 401 GLY B N 1
ATOM 1437 C CA . GLY B 1 76 ? 7.238 22.123 69.373 1.00 38.35 401 GLY B CA 1
ATOM 1438 C C . GLY B 1 76 ? 6.605 21.918 68.009 1.00 40.47 401 GLY B C 1
ATOM 1439 O O . GLY B 1 76 ? 6.546 20.794 67.508 1.00 39.28 401 GLY B O 1
ATOM 1440 N N . ARG B 1 77 ? 6.154 23.024 67.410 1.00 44.14 402 ARG B N 1
ATOM 1441 C CA . ARG B 1 77 ? 5.524 23.042 66.083 1.00 49.70 402 ARG B CA 1
ATOM 1442 C C . ARG B 1 77 ? 6.442 22.496 64.983 1.00 49.82 402 ARG B C 1
ATOM 1443 O O . ARG B 1 77 ? 5.970 21.898 64.009 1.00 49.22 402 ARG B O 1
ATOM 1451 N N . ILE B 1 78 ? 7.741 22.755 65.121 1.00 44.02 403 ILE B N 1
ATOM 1452 C CA . ILE B 1 78 ? 8.731 22.287 64.159 1.00 36.01 403 ILE B CA 1
ATOM 1453 C C . ILE B 1 78 ? 8.719 20.760 64.097 1.00 38.52 403 ILE B C 1
ATOM 1454 O O . ILE B 1 78 ? 8.711 20.175 63.013 1.00 40.60 403 ILE B O 1
ATOM 1459 N N . GLN B 1 79 ? 8.643 20.132 65.268 1.00 43.00 404 GLN B N 1
ATOM 1460 C CA . GLN B 1 79 ? 8.632 18.675 65.391 1.00 45.20 404 GLN B CA 1
ATOM 1461 C C . GLN B 1 79 ? 7.435 18.023 64.677 1.00 43.94 404 GLN B C 1
ATOM 1462 O O . GLN B 1 79 ? 7.581 16.980 64.031 1.00 43.28 404 GLN B O 1
ATOM 1468 N N . ARG B 1 80 ? 6.263 18.650 64.788 1.00 42.22 405 ARG B N 1
ATOM 1469 C CA . ARG B 1 80 ? 5.027 18.155 64.164 1.00 45.42 405 ARG B CA 1
ATOM 1470 C C . ARG B 1 80 ? 5.094 18.183 62.624 1.00 42.76 405 ARG B C 1
ATOM 1471 O O . ARG B 1 80 ? 4.805 17.178 61.963 1.00 35.80 405 ARG B O 1
ATOM 1479 N N . VAL B 1 81 ? 5.469 19.347 62.084 1.00 38.51 406 VAL B N 1
ATOM 1480 C CA . VAL B 1 81 ? 5.609 19.577 60.647 1.00 31.17 406 VAL B CA 1
ATOM 1481 C C . VAL B 1 81 ? 6.527 18.533 60.033 1.00 34.37 406 VAL B C 1
ATOM 1482 O O . VAL B 1 81 ? 6.221 17.975 58.974 1.00 36.22 406 VAL B O 1
ATOM 1486 N N . ALA B 1 82 ? 7.637 18.263 60.721 1.00 31.90 407 ALA B N 1
A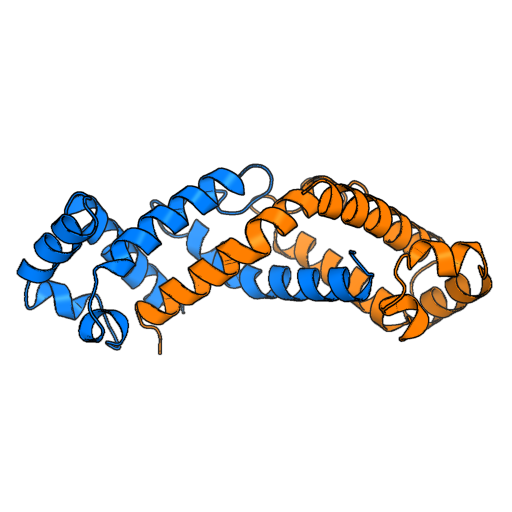TOM 1487 C CA . ALA B 1 82 ? 8.626 17.281 60.284 1.00 31.14 407 ALA B CA 1
ATOM 1488 C C . ALA B 1 82 ? 8.061 15.873 60.293 1.00 36.95 407 ALA B C 1
ATOM 1489 O O . ALA B 1 82 ? 8.357 15.078 59.401 1.00 40.18 407 ALA B O 1
ATOM 1491 N N . ARG B 1 83 ? 7.254 15.559 61.303 1.00 38.12 408 ARG B N 1
ATOM 1492 C CA . ARG B 1 83 ? 6.645 14.236 61.409 1.00 40.44 408 ARG B CA 1
ATOM 1493 C C . ARG B 1 83 ? 5.687 13.971 60.250 1.00 34.19 408 ARG B C 1
ATOM 1494 O O . ARG B 1 83 ? 5.750 12.922 59.602 1.00 30.48 408 ARG B O 1
ATOM 1502 N N . GLY B 1 84 ? 4.788 14.927 60.028 1.00 32.29 409 GLY B N 1
ATOM 1503 C CA . GLY B 1 84 ? 3.787 14.822 58.981 1.00 34.81 409 GLY B CA 1
ATOM 1504 C C . GLY B 1 84 ? 4.314 14.794 57.560 1.00 33.20 409 GLY B C 1
ATOM 1505 O O . GLY B 1 84 ? 3.752 14.108 56.712 1.00 34.00 409 GLY B O 1
ATOM 1506 N N . SER B 1 85 ? 5.404 15.510 57.304 1.00 31.80 410 SER B N 1
ATOM 1507 C CA . SER B 1 85 ? 5.987 15.548 55.970 1.00 32.29 410 SER B CA 1
ATOM 1508 C C . SER B 1 85 ? 7.089 14.528 55.679 1.00 32.03 410 SER B C 1
ATOM 1509 O O . SER B 1 85 ? 7.679 14.559 54.603 1.00 38.76 410 SER B O 1
ATOM 1512 N N . GLY B 1 86 ? 7.347 13.608 56.608 1.00 34.50 411 GLY B N 1
ATOM 1513 C CA . GLY B 1 86 ? 8.382 12.601 56.405 1.00 33.75 411 GLY B CA 1
ATOM 1514 C C . GLY B 1 86 ? 9.783 13.177 56.223 1.00 39.49 411 GLY B C 1
ATOM 1515 O O . GLY B 1 86 ? 10.664 12.558 55.616 1.00 41.58 411 GLY B O 1
ATOM 1516 N N . VAL B 1 87 ? 9.991 14.360 56.788 1.00 38.82 412 VAL B N 1
ATOM 1517 C CA . VAL B 1 87 ? 11.255 15.076 56.707 1.00 39.90 412 VAL B CA 1
ATOM 1518 C C . VAL B 1 87 ? 11.900 15.197 58.112 1.00 45.27 412 VAL B C 1
ATOM 1519 O O . VAL B 1 87 ? 11.272 14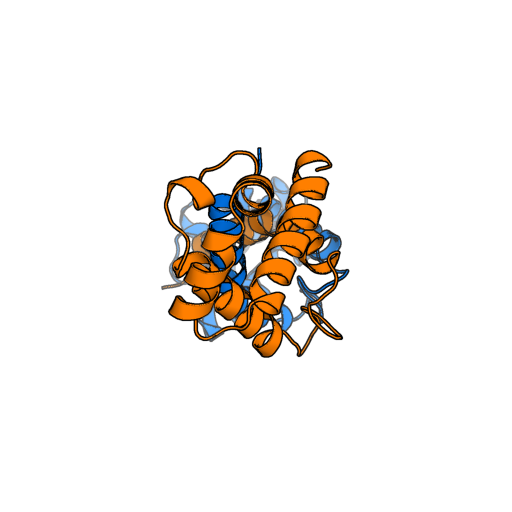.859 59.127 1.00 42.51 412 VAL B O 1
ATOM 1523 N N . SER B 1 88 ? 13.155 15.638 58.176 1.00 44.66 413 SER B N 1
ATOM 1524 C CA . SER B 1 88 ? 13.826 15.783 59.468 1.00 43.48 413 SER B CA 1
ATOM 1525 C C . SER B 1 88 ? 13.629 17.178 60.047 1.00 43.56 413 SER B C 1
ATOM 1526 O O . SER B 1 88 ? 13.252 18.118 59.342 1.00 40.37 413 SER B O 1
ATOM 1529 N N . THR B 1 89 ? 13.931 17.307 61.334 1.00 41.35 414 THR B N 1
ATOM 1530 C CA . THR B 1 89 ? 13.809 18.577 62.032 1.00 38.19 414 THR B CA 1
ATOM 1531 C C . THR B 1 89 ? 14.655 19.641 61.338 1.00 33.63 414 THR B C 1
ATOM 1532 O O . THR B 1 89 ? 14.212 20.777 61.165 1.00 28.86 414 THR B O 1
ATOM 1536 N N . ARG B 1 90 ? 15.872 19.272 60.939 1.00 36.19 415 ARG B N 1
ATOM 1537 C CA . ARG B 1 90 ? 16.759 20.225 60.267 1.00 47.58 415 ARG B CA 1
ATOM 1538 C C . ARG B 1 90 ? 16.162 20.732 58.950 1.00 43.76 415 ARG B C 1
ATOM 1539 O O . ARG B 1 90 ? 16.242 21.925 58.652 1.00 40.18 415 ARG B O 1
ATOM 1547 N N . ASP B 1 91 ? 15.521 19.835 58.199 1.00 40.43 416 ASP B N 1
ATOM 1548 C CA . ASP B 1 91 ? 14.906 20.199 56.921 1.00 40.43 416 ASP B CA 1
ATOM 1549 C C . ASP B 1 91 ? 13.868 21.306 57.054 1.00 35.35 416 ASP B C 1
ATOM 1550 O O . ASP B 1 91 ? 13.776 22.181 56.196 1.00 35.34 416 ASP B O 1
ATOM 1555 N N . VAL B 1 92 ? 13.117 21.284 58.151 1.00 35.50 417 VAL B N 1
ATOM 1556 C CA . VAL B 1 92 ? 12.096 22.300 58.407 1.00 29.04 417 VAL B CA 1
ATOM 1557 C C . VAL B 1 92 ? 12.733 23.636 58.796 1.00 32.56 417 VAL B C 1
ATOM 1558 O O . VAL B 1 92 ? 12.224 24.699 58.428 1.00 36.56 417 VAL B O 1
ATOM 1562 N N . GLN B 1 93 ? 13.833 23.584 59.548 1.00 32.25 418 GLN B N 1
ATOM 1563 C CA . GLN B 1 93 ? 14.520 24.809 59.957 1.00 31.06 418 GLN B CA 1
ATOM 1564 C C . GLN B 1 93 ? 15.177 25.424 58.722 1.00 27.81 418 GLN B C 1
ATOM 1565 O O . GLN B 1 93 ? 15.261 26.646 58.602 1.00 26.81 418 GLN B O 1
ATOM 1571 N N . GLU B 1 94 ? 15.611 24.561 57.799 1.00 33.82 419 GLU B N 1
ATOM 1572 C CA . GLU B 1 94 ? 16.236 24.991 56.538 1.00 37.59 419 GLU B CA 1
ATOM 1573 C C . GLU B 1 94 ? 15.213 25.755 55.716 1.00 35.33 419 GLU B C 1
ATOM 1574 O O . GLU B 1 94 ? 15.489 26.856 55.244 1.00 40.09 419 GLU B O 1
ATOM 1580 N N . LEU B 1 95 ? 14.030 25.162 55.557 1.00 31.51 420 LEU B N 1
ATOM 1581 C CA . LEU B 1 95 ? 12.941 25.798 54.827 1.00 28.53 420 LEU B CA 1
ATOM 1582 C C . LEU B 1 95 ? 12.666 27.152 55.464 1.00 30.45 420 LEU B C 1
ATOM 1583 O O . LEU B 1 95 ? 12.510 28.155 54.772 1.00 36.82 420 LEU B O 1
ATOM 1588 N N . LEU B 1 96 ? 12.620 27.176 56.792 1.00 35.47 421 LEU B N 1
ATOM 1589 C CA . LEU B 1 96 ? 12.350 28.408 57.525 1.00 33.67 421 LEU B CA 1
ATOM 1590 C C . LEU B 1 96 ? 13.413 29.467 57.304 1.00 29.32 421 LEU B C 1
ATOM 1591 O O . LEU B 1 96 ? 13.098 30.658 57.213 1.00 23.39 421 LEU B O 1
ATOM 1596 N N . THR B 1 97 ? 14.671 29.036 57.220 1.00 37.18 422 THR B N 1
ATOM 1597 C CA . THR B 1 97 ? 15.768 29.974 56.993 1.00 44.63 422 THR B CA 1
ATOM 1598 C C . THR B 1 97 ? 15.660 30.511 55.567 1.00 42.42 422 THR B C 1
ATOM 1599 O O . THR B 1 97 ? 15.756 31.720 55.352 1.00 40.73 422 THR B O 1
ATOM 1603 N N . GLN B 1 98 ? 15.396 29.615 54.613 1.00 39.40 423 GLN B N 1
ATOM 1604 C CA . GLN B 1 98 ? 15.247 29.990 53.201 1.00 35.58 423 GLN B CA 1
ATOM 1605 C C . GLN B 1 98 ? 14.090 30.970 53.052 1.00 35.25 423 GLN B C 1
ATOM 1606 O O . GLN B 1 98 ? 14.222 31.984 52.367 1.00 41.08 423 GLN B O 1
ATOM 1612 N N . TYR B 1 99 ? 12.979 30.693 53.735 1.00 32.46 424 TYR B N 1
ATOM 1613 C CA . TYR B 1 99 ? 11.820 31.576 53.690 1.00 34.33 424 TYR B CA 1
ATOM 1614 C C . TYR B 1 99 ? 12.201 32.961 54.204 1.00 40.21 424 TYR B C 1
ATOM 1615 O O . TYR B 1 99 ? 11.697 33.975 53.723 1.00 40.50 424 TYR B O 1
ATOM 1624 N N . THR B 1 100 ? 13.057 32.985 55.223 1.00 47.04 425 THR B N 1
ATOM 1625 C CA . THR B 1 100 ? 13.510 34.229 55.828 1.00 48.11 425 THR B CA 1
ATOM 1626 C C . THR B 1 100 ? 14.263 35.076 54.808 1.00 46.08 425 THR B C 1
ATOM 1627 O O . THR B 1 100 ? 13.971 36.260 54.644 1.00 39.71 425 THR B O 1
ATOM 1631 N N . LYS B 1 101 ? 15.211 34.445 54.117 1.00 49.38 426 LYS B N 1
ATOM 1632 C CA . LYS B 1 101 ? 16.029 35.100 53.093 1.00 55.00 426 LYS B CA 1
ATOM 1633 C C . LYS B 1 101 ? 15.171 35.541 51.905 1.00 53.10 426 LYS B C 1
ATOM 1634 O O . LYS B 1 101 ? 15.426 36.586 51.302 1.00 53.75 426 LYS B O 1
ATOM 1640 N N . PHE B 1 102 ? 14.157 34.737 51.584 1.00 49.30 427 PHE B N 1
ATOM 1641 C CA . PHE B 1 102 ? 13.238 35.011 50.476 1.00 45.94 427 PHE B CA 1
ATOM 1642 C C . PHE B 1 102 ? 12.417 36.258 50.783 1.00 40.25 427 PHE B C 1
ATOM 1643 O O . PHE B 1 102 ? 12.353 37.183 49.979 1.00 41.84 427 PHE B O 1
ATOM 1651 N N . ALA B 1 103 ? 11.813 36.277 51.968 1.00 41.31 428 ALA B N 1
ATOM 1652 C CA . ALA B 1 103 ? 10.986 37.389 52.420 1.00 42.60 428 ALA B CA 1
ATOM 1653 C C . ALA B 1 103 ? 11.773 38.689 52.594 1.00 44.18 428 ALA B C 1
ATOM 1654 O O . ALA B 1 103 ? 11.224 39.783 52.418 1.00 43.73 428 ALA B O 1
ATOM 1656 N N . GLN B 1 104 ? 13.047 38.573 52.959 1.00 45.85 429 GLN B N 1
ATOM 1657 C CA . GLN B 1 104 ? 13.888 39.749 53.138 1.00 53.40 429 GLN B CA 1
ATOM 1658 C C . GLN B 1 104 ? 13.982 40.494 51.822 1.00 55.51 429 GLN B C 1
ATOM 1659 O O . GLN B 1 104 ? 13.612 41.666 51.741 1.00 53.65 429 GLN B O 1
ATOM 1665 N N . MET B 1 105 ? 14.438 39.783 50.789 1.00 55.13 430 MET B N 1
ATOM 1666 C CA . MET B 1 105 ? 14.598 40.351 49.454 1.00 53.67 430 MET B CA 1
ATOM 1667 C C . MET B 1 105 ? 13.299 40.802 48.780 1.00 54.80 430 MET B C 1
ATOM 1668 O O . MET B 1 105 ? 13.322 41.719 47.961 1.00 54.80 430 MET B O 1
ATOM 1673 N N . VAL B 1 106 ? 12.174 40.176 49.126 1.00 55.20 431 VAL B N 1
ATOM 1674 C CA . VAL B 1 106 ? 10.878 40.565 48.563 1.00 53.55 431 VAL B CA 1
ATOM 1675 C C . VAL B 1 106 ? 10.485 41.974 49.023 1.00 56.61 431 VAL B C 1
ATOM 1676 O O . VAL B 1 106 ? 9.831 42.707 48.286 1.00 56.23 431 VAL B O 1
ATOM 1680 N N . LYS B 1 107 ? 10.862 42.343 50.245 1.00 63.69 432 LYS B N 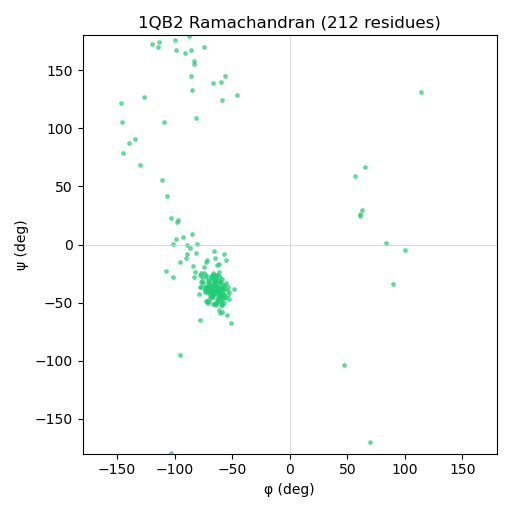1
ATOM 1681 C CA . LYS B 1 107 ? 10.552 43.679 50.748 1.00 70.23 432 LYS B CA 1
ATOM 1682 C C . LYS B 1 107 ? 11.637 44.640 50.250 1.00 71.13 432 LYS B C 1
ATOM 1683 O O . LYS B 1 107 ? 11.446 45.856 50.221 1.00 72.75 432 LYS B O 1
ATOM 1689 N N . LYS B 1 108 ? 12.770 44.068 49.848 1.00 71.54 433 LYS B N 1
ATOM 1690 C CA . LYS B 1 108 ? 13.898 44.819 49.304 1.00 75.04 433 LYS B CA 1
ATOM 1691 C C . LYS B 1 108 ? 13.654 44.977 47.787 1.00 79.12 433 LYS B C 1
ATOM 1692 O O . LYS B 1 108 ? 14.412 45.646 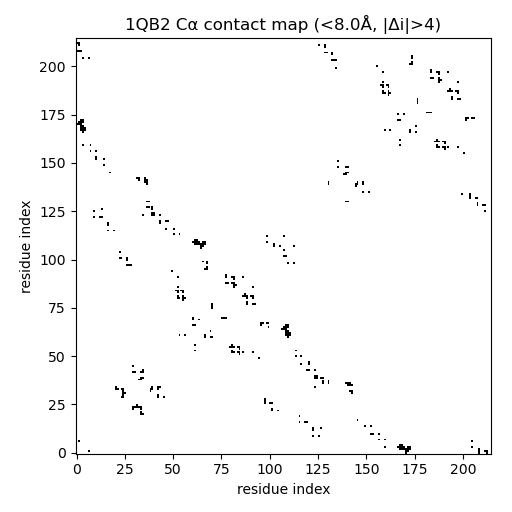47.081 1.00 79.83 433 LYS B O 1
ATOM 1698 N N . MET B 1 109 ? 12.563 44.368 47.315 1.00 81.70 434 MET B N 1
ATOM 1699 C CA . MET B 1 109 ? 12.139 44.386 45.912 1.00 80.17 434 MET B CA 1
ATOM 1700 C C . MET B 1 109 ? 11.218 45.585 45.648 1.00 80.43 434 MET B C 1
ATOM 1701 O O . MET B 1 109 ? 11.703 46.576 45.063 1.00 81.80 434 MET B O 1
#

Sequence (215 aa):
QFTLRDMYEQFQNIMKMGPFSQILGMIPGFGTDFMSKGNEQESMARLKKLMTIMDSMNDQELDSTDGAKVFSKQPGRIQRVARGSGVSTRDVQELLTQYTKFAQMVQFTLRDMYEQFQNIMKMGPFSQILGMIPGFGTDFMSKGNEQESMARLKKLMTIMDSMNDQELDSTDGAKVFSKQPGRIQRVARGSGVSTRDVQELLTQYTKFAQMVKKM

Solvent-accessible surface area: 11369 Å² total

Secondary structure (P-SEA, 3-state):
cccaaaaaaaaaaaaaaaaaaaaaaaccccccccccccaaaaaaaaaaaaaaaaccccccccccccaaaaaaacaaaaaaaaaaacccaaaaaaaaaaaaaaaaac/cccaaaaaaaaaaaaaaaaaaaaaaaccccccccccccaaaaaaaaaaaaaaaaaaccccccccccaaaaaaacaaaaaaaaaaacccaaaaaaaaaaaaaaaaaaaac

CATH classification: 1.10.260.30

Radius of gyration: 20.96 Å; Cα contacts (8 Å, |Δi|>4): 233; chains: 2; bounding box: 34×38×67 Å

InterPro domains:
  IPR000897 Signal recognition particle, SRP54 subunit, GTPase domain [PF00448] (102-296)
  IPR000897 Signal recognition particle, SRP54 subunit, GTPase domain [PS00300] (269-282)
  IPR000897 Signal recognition particle, SRP54 subunit, GTPase domain [SM00962] (101-296)
  IPR003593 AAA+ ATPase domain [SM00382] (100-277)
  IPR004125 Signal recognition particle, SRP54 subunit, M-domain [PF02978] (311-446)
  IPR006325 Signal recognition particle, SRP54 subunit, eukaryotic [TIGR01425] (2-430)
  IPR013822 Signal recognition particle SRP54, helical bundle [PF02881] (6-83)
  IPR013822 Signal recognition particle SRP54, helical bundle [SM00963] (2-87)
  IPR022941 Signal recognition particle, SRP54 subunit [MF_00306] (6-466)
  IPR022941 Signal recognition particle, SRP54 subunit [PTHR11564] (1-494)
  IPR027417 P-loop containing nucleoside triphosphate hydrolase [G3DSA:3.40.50.300] (91-285)
  IPR027417 P-loop containing nucleoside triphosphate hydrolase [SSF52540] (95-298)
  IPR036225 SRP/SRP receptor, N-terminal [SSF47364] (1-92)
  IPR036891 Signal recognition particle, SRP54 subunit, M-domain superfamily [G3DSA:1.10.260.30] (312-437)
  IPR036891 Signal recognition particle, SRP54 subunit, M-domain superfamily [SSF47446] (298-435)
  IPR042101 Signal recognition particle SRP54, N-terminal domain superfamily [G3DSA:1.20.120.140] (5-306)

Organism: Homo sapiens (NCBI:txid9606)

Foldseek 3Di:
DQDPVNVVVVVVVVVVCVVVQCLQCVFPPQHVQQCHPPNNVVNVVSVVLLVLLVVQADPCLVVPPQNLVVCVVPVVRLVRSCVNSVHDSVVSVSSSVRVVSSSVVD/DDDVVNVVVVVVVCVVCVVLVVLLVVFDPQDPPQPHDPCPVVNVVVVVLLVLLCVQPDPCLVVPPQNLVVCVVPVVSLVRSCVRSVHDSVVSNSSSVRVVSSVVVVVVD